Protein AF-A0A1B6FQP0-F1 (afdb_monomer_lite)

Structure (mmCIF, N/CA/C/O backbone):
data_AF-A0A1B6FQP0-F1
#
_entry.id   AF-A0A1B6FQP0-F1
#
loop_
_atom_site.group_PDB
_atom_site.id
_atom_site.type_symbol
_atom_site.label_atom_id
_atom_site.label_alt_id
_atom_site.label_comp_id
_atom_site.label_asym_id
_atom_site.label_entity_id
_atom_site.label_seq_id
_atom_site.pdbx_PDB_ins_code
_atom_site.Cartn_x
_atom_site.Cartn_y
_atom_site.Cartn_z
_atom_site.occupancy
_atom_site.B_iso_or_equiv
_atom_site.auth_seq_id
_atom_site.auth_comp_id
_atom_site.auth_asym_id
_atom_site.auth_atom_id
_atom_site.pdbx_PDB_model_num
ATOM 1 N N . LYS A 1 1 ? -33.599 15.521 0.658 1.00 33.69 1 LYS A N 1
ATOM 2 C CA . LYS A 1 1 ? -34.377 14.281 0.907 1.00 33.69 1 LYS A CA 1
ATOM 3 C C . LYS A 1 1 ? -33.447 13.102 0.671 1.00 33.69 1 LYS A C 1
ATOM 5 O O . LYS A 1 1 ? -33.340 12.616 -0.446 1.00 33.69 1 LYS A O 1
ATOM 10 N N . THR A 1 2 ? -32.663 12.763 1.685 1.00 33.72 2 THR A N 1
ATOM 11 C CA . THR A 1 2 ? -31.582 11.780 1.600 1.00 33.72 2 THR A CA 1
ATOM 12 C C . THR A 1 2 ? -32.200 10.387 1.634 1.00 33.72 2 THR A C 1
ATOM 14 O O . THR A 1 2 ? -32.952 10.075 2.555 1.00 33.72 2 THR A O 1
ATOM 17 N N . LYS A 1 3 ? -31.946 9.582 0.598 1.00 35.72 3 LYS A N 1
ATOM 18 C CA . LYS A 1 3 ? -32.306 8.162 0.562 1.00 35.72 3 LYS A CA 1
ATOM 19 C C . LYS A 1 3 ? -31.469 7.446 1.626 1.00 35.72 3 LYS A C 1
ATOM 21 O O . LYS A 1 3 ? -30.325 7.097 1.368 1.00 35.72 3 LYS A O 1
ATOM 26 N N . LEU A 1 4 ? -32.014 7.301 2.830 1.00 35.59 4 LEU A N 1
ATOM 27 C CA . LEU A 1 4 ? -31.470 6.399 3.840 1.00 35.59 4 LEU A CA 1
ATOM 28 C C . LEU A 1 4 ? -31.767 4.973 3.373 1.00 35.59 4 LEU A C 1
ATOM 30 O O . LEU A 1 4 ? -32.927 4.609 3.175 1.00 35.59 4 LEU A O 1
ATOM 34 N N . PHE A 1 5 ? -30.706 4.210 3.116 1.00 33.25 5 PHE A N 1
ATOM 35 C CA . PHE A 1 5 ? -30.794 2.793 2.792 1.00 33.25 5 PHE A CA 1
ATOM 36 C C . PHE A 1 5 ? -31.509 2.043 3.937 1.00 33.25 5 PHE A C 1
ATOM 38 O O . PHE A 1 5 ? -31.243 2.346 5.105 1.00 33.25 5 PHE A O 1
ATOM 45 N N . PRO A 1 6 ? -32.396 1.072 3.639 1.00 40.84 6 PRO A N 1
ATOM 46 C CA . PRO A 1 6 ? -33.180 0.337 4.644 1.00 40.84 6 PRO A CA 1
ATOM 47 C C . PRO A 1 6 ? -32.339 -0.352 5.731 1.00 40.84 6 PRO A C 1
ATOM 49 O O . PRO A 1 6 ? -32.820 -0.585 6.835 1.00 40.84 6 PRO A O 1
ATOM 52 N N . GLU A 1 7 ? -31.070 -0.636 5.440 1.00 40.16 7 GLU A N 1
ATOM 53 C CA . GLU A 1 7 ? -30.120 -1.300 6.339 1.00 40.16 7 GLU A CA 1
ATOM 54 C C . GLU A 1 7 ? -29.741 -0.444 7.563 1.00 40.16 7 GLU A C 1
ATOM 56 O O . GLU A 1 7 ? -29.401 -0.979 8.619 1.00 40.16 7 GLU A O 1
ATOM 61 N N . HIS A 1 8 ? -29.873 0.886 7.485 1.00 42.44 8 HIS A N 1
ATOM 62 C CA . HIS A 1 8 ? -29.568 1.772 8.613 1.00 42.44 8 HIS A CA 1
ATOM 63 C C . HIS A 1 8 ? -30.589 1.683 9.755 1.00 42.44 8 HIS A C 1
ATOM 65 O O . HIS A 1 8 ? -30.201 1.832 10.910 1.00 42.44 8 HIS A O 1
ATOM 71 N N . LEU A 1 9 ? -31.854 1.361 9.463 1.00 40.31 9 LEU A N 1
ATOM 72 C CA . LEU A 1 9 ? -32.899 1.167 10.480 1.00 40.31 9 LEU A CA 1
ATOM 73 C C . LEU A 1 9 ? -32.664 -0.097 11.329 1.00 40.31 9 LEU A C 1
ATOM 75 O O . LEU A 1 9 ? -32.996 -0.120 12.514 1.00 40.31 9 LEU A O 1
ATOM 79 N N . GLY A 1 10 ? -32.060 -1.138 10.744 1.00 43.19 10 GLY A N 1
ATOM 80 C CA . GLY A 1 10 ? -31.681 -2.358 11.466 1.00 43.19 10 GLY A CA 1
ATOM 81 C C . GLY A 1 10 ? -30.528 -2.124 12.445 1.00 43.19 10 GLY A C 1
ATOM 82 O O . GLY A 1 10 ? -30.579 -2.577 13.585 1.00 43.19 10 GLY A O 1
ATOM 83 N N . ILE A 1 11 ? -29.527 -1.342 12.029 1.00 45.19 11 ILE A N 1
ATOM 84 C CA . ILE A 1 11 ? -28.384 -0.950 12.870 1.00 45.19 11 ILE A CA 1
ATOM 85 C C . ILE A 1 11 ? -28.813 0.056 13.957 1.00 45.19 11 ILE A C 1
ATOM 87 O O . ILE A 1 11 ? -28.293 0.024 15.071 1.00 45.19 11 ILE A O 1
ATOM 91 N N . GLU A 1 12 ? -29.792 0.919 13.665 1.00 44.50 12 GLU A N 1
ATOM 92 C CA . GLU A 1 12 ? -30.351 1.890 14.615 1.00 44.50 12 GLU A CA 1
ATOM 93 C C . GLU A 1 12 ? -31.008 1.255 15.838 1.00 44.50 12 GLU A C 1
ATOM 95 O O . GLU A 1 12 ? -30.810 1.747 16.948 1.00 44.50 12 GLU A O 1
ATOM 100 N N . ASN A 1 13 ? -31.733 0.151 15.651 1.00 46.66 13 ASN A N 1
ATOM 101 C CA . ASN A 1 13 ? -32.364 -0.578 16.751 1.00 46.66 13 ASN A CA 1
ATOM 102 C C . ASN A 1 13 ? -31.391 -1.521 17.482 1.00 46.66 13 ASN A C 1
ATOM 104 O O . ASN A 1 13 ? -31.573 -1.765 18.672 1.00 46.66 13 ASN A O 1
ATOM 108 N N . LEU A 1 14 ? -30.336 -2.003 16.810 1.00 48.25 14 LEU A N 1
ATOM 109 C CA . LEU A 1 14 ? -29.299 -2.859 17.406 1.00 48.25 14 LEU A CA 1
ATOM 110 C C . LEU A 1 14 ? -28.525 -2.130 18.526 1.00 48.25 14 LEU A C 1
ATOM 112 O O . LEU A 1 14 ? -28.216 -2.701 19.565 1.00 48.25 14 LEU A O 1
ATOM 116 N N . LEU A 1 15 ? -28.226 -0.842 18.338 1.00 51.75 15 LEU A N 1
ATOM 117 C CA . LEU A 1 15 ? -27.332 -0.066 19.212 1.00 51.75 15 LEU A CA 1
ATOM 118 C C . LEU A 1 15 ? -27.974 0.434 20.523 1.00 51.75 15 LEU A C 1
ATOM 120 O O . LEU A 1 15 ? -27.296 1.086 21.317 1.00 51.75 15 LEU A O 1
ATOM 124 N N . MET A 1 16 ? -29.256 0.136 20.767 1.00 53.34 16 MET A N 1
ATOM 125 C CA . MET A 1 16 ? -29.890 0.322 22.083 1.00 53.34 16 MET A CA 1
ATOM 126 C C . MET A 1 16 ? -29.737 -0.908 22.988 1.00 53.34 16 MET A C 1
ATOM 128 O O . MET A 1 16 ? -30.101 -0.849 24.165 1.00 53.34 16 MET A O 1
ATOM 132 N N . ASP A 1 17 ? -29.189 -2.003 22.458 1.00 63.91 17 ASP A N 1
ATOM 133 C CA . ASP A 1 17 ? -28.954 -3.214 23.220 1.00 63.91 17 ASP A CA 1
ATOM 134 C C . ASP A 1 17 ? -27.651 -3.094 24.023 1.00 63.91 17 ASP A C 1
ATOM 136 O O . ASP A 1 17 ? -26.558 -2.890 23.476 1.00 63.91 17 ASP A O 1
ATOM 140 N N . LYS A 1 18 ? -27.765 -3.196 25.352 1.00 65.56 18 LYS A N 1
ATOM 141 C CA . LYS A 1 18 ? -26.611 -3.163 26.266 1.00 65.56 18 LYS A CA 1
ATOM 142 C C . LYS A 1 18 ? -25.599 -4.249 25.905 1.00 65.56 18 LYS A C 1
ATOM 144 O O . LYS A 1 18 ? -24.398 -4.040 26.095 1.00 65.56 18 LYS A O 1
ATOM 149 N N . ASP A 1 19 ? -26.082 -5.341 25.326 1.00 74.19 19 ASP A N 1
ATOM 150 C CA . ASP A 1 19 ? -25.287 -6.498 24.953 1.00 74.19 19 ASP A CA 1
ATOM 151 C C . ASP A 1 19 ? -24.257 -6.152 23.870 1.00 74.19 19 ASP A C 1
ATOM 153 O O . ASP A 1 19 ? -23.10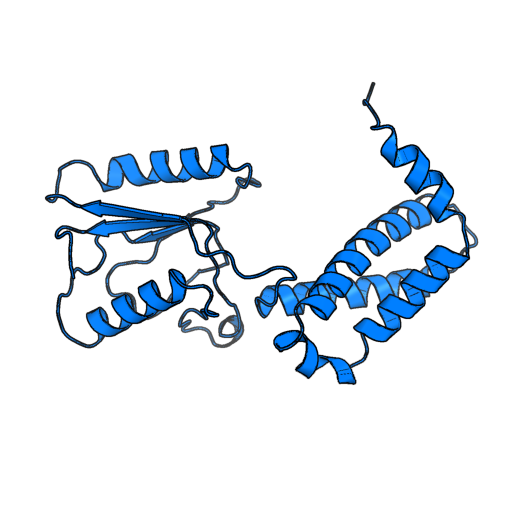8 -6.577 23.956 1.00 74.19 19 ASP A O 1
ATOM 157 N N . ILE A 1 20 ? -24.585 -5.283 22.909 1.00 77.75 20 ILE A N 1
ATOM 158 C CA . ILE A 1 20 ? -23.655 -4.909 21.825 1.00 77.75 20 ILE A CA 1
ATOM 159 C C . ILE A 1 20 ? -22.557 -3.983 22.324 1.00 77.75 20 ILE A C 1
ATOM 161 O O . ILE A 1 20 ? -21.387 -4.162 21.986 1.00 77.75 20 ILE A O 1
ATOM 165 N N . CYS A 1 21 ? -22.916 -3.007 23.159 1.00 78.50 21 CYS A N 1
ATOM 166 C CA . CYS A 1 21 ? -21.933 -2.131 23.787 1.00 78.50 21 CYS A CA 1
ATOM 167 C C . CYS A 1 21 ? -20.961 -2.935 24.663 1.00 78.50 21 CYS A C 1
ATOM 169 O O . CYS A 1 21 ? -19.758 -2.668 24.657 1.00 78.50 21 CYS A O 1
ATOM 171 N N . GLN A 1 22 ? -21.473 -3.930 25.392 1.00 83.12 22 GLN A N 1
ATOM 172 C CA . GLN A 1 22 ? -20.664 -4.820 26.215 1.00 83.12 22 GLN A C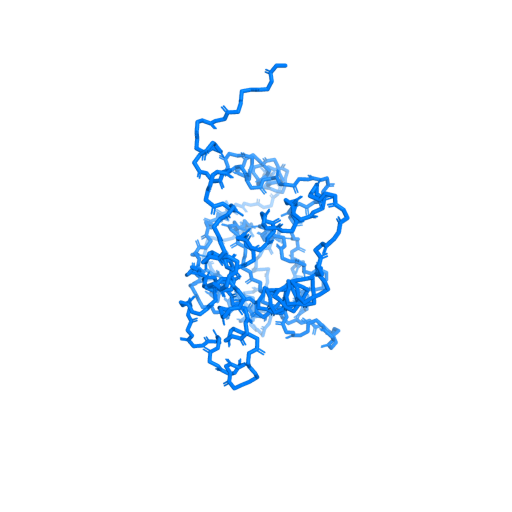A 1
ATOM 173 C C . GLN A 1 22 ? -19.755 -5.721 25.367 1.00 83.12 22 GLN A C 1
ATOM 175 O O . GLN A 1 22 ? -18.561 -5.798 25.655 1.00 83.12 22 GLN A O 1
ATOM 180 N N . LEU A 1 23 ? -20.286 -6.359 24.320 1.00 87.25 23 LEU A N 1
ATOM 181 C CA . LEU A 1 23 ? -19.516 -7.207 23.405 1.00 87.25 23 LEU A CA 1
ATOM 182 C C . LEU A 1 23 ? -18.400 -6.420 22.718 1.00 87.25 23 LEU A C 1
ATOM 184 O O . LEU A 1 23 ? -17.255 -6.864 22.694 1.00 87.25 23 LEU A O 1
ATOM 188 N N . TRP A 1 24 ? -18.705 -5.217 22.228 1.00 90.50 24 TRP A N 1
ATOM 189 C CA . TRP A 1 24 ? -17.698 -4.341 21.636 1.00 90.50 24 TRP A CA 1
ATOM 190 C C . TRP A 1 24 ? -16.607 -3.965 22.643 1.00 90.50 24 TRP A C 1
ATOM 192 O O . TRP A 1 24 ? -15.427 -3.974 22.305 1.00 90.50 24 TRP A O 1
ATOM 202 N N . LEU A 1 25 ? -16.973 -3.666 23.893 1.00 88.62 25 LEU A N 1
ATOM 203 C CA . LEU A 1 25 ? -15.998 -3.308 24.921 1.00 88.62 25 LEU A CA 1
ATOM 204 C C . LEU A 1 25 ? -15.082 -4.488 25.281 1.00 88.62 25 LEU A C 1
ATOM 206 O O . LEU A 1 25 ? -13.881 -4.292 25.458 1.00 88.62 25 LEU A O 1
ATOM 210 N N . GLN A 1 26 ? -15.633 -5.701 25.373 1.00 90.88 26 GLN A N 1
ATOM 211 C CA . GLN A 1 26 ? -14.866 -6.930 25.599 1.00 90.88 26 GLN A CA 1
ATOM 212 C C . GLN A 1 26 ? -13.896 -7.199 24.446 1.00 90.88 26 GLN A C 1
ATOM 214 O O . GLN A 1 26 ? -12.719 -7.467 24.684 1.00 90.88 26 GLN A O 1
ATOM 219 N N . GLU A 1 27 ? -14.369 -7.054 23.210 1.00 93.19 27 GLU A N 1
ATOM 220 C CA . GLU A 1 27 ? -13.553 -7.199 22.007 1.00 93.19 27 GLU A CA 1
ATOM 221 C C . GLU A 1 27 ? -12.430 -6.154 21.962 1.00 93.19 27 GLU A C 1
ATOM 223 O O . GLU A 1 27 ? -11.269 -6.495 21.744 1.00 93.19 27 GLU A O 1
ATOM 228 N N . ALA A 1 28 ? -12.739 -4.888 22.255 1.00 92.94 28 ALA A N 1
ATOM 229 C CA . ALA A 1 28 ? -11.751 -3.816 22.273 1.00 92.94 28 ALA A CA 1
ATOM 230 C C . ALA A 1 28 ? -10.685 -4.024 23.361 1.00 92.94 28 ALA A C 1
ATOM 232 O O . ALA A 1 28 ? -9.518 -3.700 23.147 1.00 92.94 28 ALA A O 1
ATOM 233 N N . LEU A 1 29 ? -11.070 -4.567 24.522 1.00 91.75 29 LEU A N 1
ATOM 234 C CA . LEU A 1 29 ? -10.139 -4.922 25.596 1.00 91.75 29 LEU A CA 1
ATOM 235 C C . LEU A 1 29 ? -9.221 -6.073 25.191 1.00 91.75 29 LEU A C 1
ATOM 237 O O . LEU A 1 29 ? -8.019 -5.974 25.410 1.00 91.75 29 LEU A O 1
ATOM 241 N N . TYR A 1 30 ? -9.779 -7.121 24.584 1.00 93.88 30 TYR A N 1
ATOM 242 C CA . TYR A 1 30 ? -9.013 -8.261 24.091 1.00 93.88 30 TYR A CA 1
ATOM 243 C C . TYR A 1 30 ? -8.002 -7.836 23.023 1.00 93.88 30 TYR A C 1
ATOM 245 O O . TYR A 1 30 ? -6.822 -8.142 23.139 1.00 93.88 30 TYR A O 1
ATOM 253 N N . LEU A 1 31 ? -8.441 -7.081 22.012 1.00 92.19 31 LEU A N 1
ATOM 254 C CA . LEU A 1 31 ? -7.581 -6.660 20.904 1.00 92.19 31 LEU A CA 1
ATOM 255 C C . LEU A 1 31 ? -6.488 -5.671 21.332 1.00 92.19 31 LEU A C 1
ATOM 257 O O . LEU A 1 31 ? -5.423 -5.653 20.726 1.00 92.19 31 LEU A O 1
ATOM 261 N N . CYS A 1 32 ? -6.727 -4.859 22.366 1.00 90.81 32 CYS A N 1
ATOM 262 C CA . CYS A 1 32 ? -5.722 -3.940 22.912 1.00 90.81 32 CYS A CA 1
ATOM 263 C C . CYS A 1 32 ? -4.778 -4.592 23.943 1.00 90.81 32 CYS A C 1
ATOM 265 O O . CYS A 1 32 ? -3.996 -3.874 24.570 1.00 90.81 32 CYS A O 1
ATOM 267 N N . ASP A 1 33 ? -4.860 -5.905 24.171 1.00 91.06 33 ASP A N 1
ATOM 268 C CA . ASP A 1 33 ? -3.955 -6.610 25.079 1.00 91.06 33 ASP A CA 1
ATOM 269 C C . ASP A 1 33 ? -2.541 -6.690 24.473 1.00 91.06 33 ASP A C 1
ATOM 271 O O . ASP A 1 33 ? -2.352 -7.141 23.340 1.00 91.06 33 ASP A O 1
ATOM 275 N N . SER A 1 34 ? -1.527 -6.264 25.232 1.00 86.00 34 SER A N 1
ATOM 276 C CA . SER A 1 34 ? -0.135 -6.236 24.766 1.00 86.00 34 SER A CA 1
ATOM 277 C C . SER A 1 34 ? 0.432 -7.626 24.466 1.00 86.00 34 SER A C 1
ATOM 279 O O . SER A 1 34 ? 1.376 -7.746 23.687 1.00 86.00 34 SER A O 1
ATOM 281 N N . SER A 1 35 ? -0.150 -8.692 25.023 1.00 88.19 35 SER A N 1
ATOM 282 C CA . SER A 1 35 ? 0.237 -10.071 24.707 1.00 88.19 35 SER A CA 1
ATOM 283 C C . SER A 1 35 ? -0.025 -10.457 23.247 1.00 88.19 35 SER A C 1
ATOM 285 O O . SER A 1 35 ? 0.638 -11.358 22.729 1.00 88.19 35 SER A O 1
ATOM 287 N N . LEU A 1 36 ? -0.940 -9.765 22.557 1.00 86.44 36 LEU A N 1
ATOM 288 C CA . LEU A 1 36 ? -1.259 -10.017 21.151 1.00 86.44 36 LEU A CA 1
ATOM 289 C C . LEU A 1 36 ? -0.334 -9.287 20.171 1.00 86.44 36 LEU A C 1
ATOM 291 O O . LEU A 1 36 ? -0.399 -9.565 18.974 1.00 86.44 36 LEU A O 1
ATOM 295 N N . GLU A 1 37 ? 0.544 -8.392 20.637 1.00 82.00 37 GLU A N 1
ATOM 296 C CA . GLU A 1 37 ? 1.306 -7.496 19.757 1.00 82.00 37 GLU A CA 1
ATOM 297 C C . GLU A 1 37 ? 2.148 -8.250 18.711 1.00 82.00 37 GLU A C 1
ATOM 299 O O . GLU A 1 37 ? 2.158 -7.874 17.539 1.00 82.00 37 GLU A O 1
ATOM 304 N N . GLY A 1 38 ? 2.793 -9.352 19.106 1.00 78.25 38 GLY A N 1
ATOM 305 C CA . GLY A 1 38 ? 3.564 -10.209 18.195 1.00 78.25 38 GLY A CA 1
ATOM 306 C C . GLY A 1 38 ? 2.721 -11.188 17.367 1.00 78.25 38 GLY A C 1
ATOM 307 O O . GLY A 1 38 ? 3.237 -11.822 16.451 1.00 78.25 38 GLY A O 1
ATOM 308 N N . VAL A 1 39 ? 1.432 -11.335 17.682 1.00 84.44 39 VAL A N 1
ATOM 309 C CA . VAL A 1 39 ? 0.518 -12.273 17.010 1.00 84.44 39 VAL A CA 1
ATOM 310 C C . VAL A 1 39 ? -0.150 -11.622 15.799 1.00 84.44 39 VAL A C 1
ATOM 312 O O . VAL A 1 39 ? -0.480 -12.318 14.838 1.00 84.44 39 VAL A O 1
ATOM 315 N N . PHE A 1 40 ? -0.315 -10.295 15.803 1.00 82.06 40 PHE A N 1
ATOM 316 C CA . PHE A 1 40 ? -0.939 -9.567 14.694 1.00 82.06 40 PHE A CA 1
ATOM 317 C C . PHE A 1 40 ? -0.225 -9.780 13.356 1.00 82.06 40 PHE A C 1
ATOM 319 O O . PHE A 1 40 ? -0.896 -9.944 12.342 1.00 82.06 40 PHE A O 1
ATOM 326 N N . ASP A 1 41 ? 1.109 -9.865 13.349 1.00 74.50 41 ASP A N 1
ATOM 327 C CA . ASP A 1 41 ? 1.879 -10.132 12.126 1.00 74.50 41 ASP A CA 1
ATOM 328 C C . ASP A 1 41 ? 1.590 -11.520 11.525 1.00 74.50 41 ASP A C 1
ATOM 330 O O . ASP A 1 41 ? 1.703 -11.708 10.315 1.00 74.50 41 ASP A O 1
ATOM 334 N N . ALA A 1 42 ? 1.203 -12.491 12.358 1.00 74.62 42 ALA A N 1
ATOM 335 C CA . ALA A 1 42 ? 0.960 -13.874 11.952 1.00 74.62 42 ALA A CA 1
ATOM 336 C C . ALA A 1 42 ? -0.527 -14.200 11.721 1.00 74.62 42 ALA A C 1
ATOM 338 O O . ALA A 1 42 ? -0.839 -15.249 11.156 1.00 74.62 42 ALA A O 1
ATOM 339 N N . SER A 1 43 ? -1.450 -13.337 12.160 1.00 78.81 43 SER A N 1
ATOM 340 C CA . SER A 1 43 ? -2.889 -13.619 12.160 1.00 78.81 43 SER A CA 1
ATOM 341 C C . SER A 1 43 ? -3.696 -12.520 11.461 1.00 78.81 43 SER A C 1
ATOM 343 O O . SER A 1 43 ? -4.150 -11.570 12.107 1.00 78.81 43 SER A O 1
ATOM 345 N N . PRO A 1 44 ? -3.970 -12.676 10.150 1.00 75.75 44 PRO A N 1
ATOM 346 C CA . PRO A 1 44 ? -4.847 -11.770 9.402 1.00 75.75 44 PRO A CA 1
ATOM 347 C C . PRO A 1 44 ? -6.248 -11.646 10.017 1.00 75.75 44 PRO A C 1
ATOM 349 O O . PRO A 1 44 ? -6.859 -10.583 9.966 1.00 75.75 44 PRO A O 1
ATOM 352 N N . VAL A 1 45 ? -6.728 -12.712 10.664 1.00 81.69 45 VAL A N 1
ATOM 353 C CA . VAL A 1 45 ? -8.034 -12.745 11.340 1.00 81.69 45 VAL A CA 1
ATOM 354 C C . VAL A 1 45 ? -8.085 -11.752 12.503 1.00 81.69 45 VAL A C 1
ATOM 356 O O . VAL A 1 45 ? -9.087 -11.066 12.685 1.00 81.69 45 VAL A O 1
ATOM 359 N N . LEU A 1 46 ? -7.015 -11.635 13.297 1.00 85.94 46 LEU A N 1
ATOM 360 C CA . LEU A 1 46 ? -6.978 -10.653 14.389 1.00 85.94 46 LEU A CA 1
ATOM 361 C C . LEU A 1 46 ? -6.988 -9.220 13.854 1.00 85.94 46 LEU A C 1
ATOM 363 O O . LEU A 1 46 ? -7.631 -8.347 14.429 1.00 85.94 46 LEU A O 1
ATOM 367 N N . VAL A 1 47 ? -6.328 -8.992 12.725 1.00 84.19 47 VAL A N 1
ATOM 368 C CA . VAL A 1 47 ? -6.286 -7.688 12.057 1.00 84.19 47 VAL A CA 1
ATOM 369 C C . VAL A 1 47 ? -7.678 -7.324 11.532 1.00 84.19 47 VAL A C 1
ATOM 371 O O . VAL A 1 47 ? -8.152 -6.213 11.755 1.00 84.19 47 VAL A O 1
ATOM 374 N N . GLU A 1 48 ? -8.393 -8.272 10.921 1.00 82.00 48 GLU A N 1
ATOM 375 C CA . GLU A 1 48 ? -9.796 -8.104 10.503 1.00 82.00 48 GLU A CA 1
ATOM 376 C C . GLU A 1 48 ? -10.721 -7.754 11.660 1.00 82.00 48 GLU A C 1
ATOM 378 O O . GLU A 1 48 ? -11.565 -6.859 11.546 1.00 82.00 48 GLU A O 1
ATOM 383 N N . ARG A 1 49 ? -10.516 -8.398 12.809 1.00 89.38 49 ARG A N 1
ATOM 384 C CA . ARG A 1 49 ? -11.250 -8.080 14.033 1.00 89.38 49 ARG A CA 1
ATOM 385 C C . ARG A 1 49 ? -10.964 -6.659 14.513 1.00 89.38 49 ARG A C 1
ATOM 387 O O . ARG A 1 49 ? -11.911 -5.972 14.883 1.00 89.38 49 ARG A O 1
ATOM 394 N N . VAL A 1 50 ? -9.725 -6.162 14.417 1.00 90.81 50 VAL A N 1
ATOM 395 C CA . VAL A 1 50 ? -9.402 -4.748 14.708 1.00 90.81 50 VAL A CA 1
ATOM 396 C C . VAL A 1 50 ? -10.142 -3.798 13.767 1.00 90.81 50 VAL A C 1
ATOM 398 O O . VAL A 1 50 ? -10.768 -2.847 14.238 1.00 90.81 50 VAL A O 1
ATOM 401 N N . HIS A 1 51 ? -10.147 -4.064 12.457 1.00 85.50 51 HIS A N 1
ATOM 402 C CA . HIS A 1 51 ? -10.886 -3.240 11.491 1.00 85.50 51 HIS A CA 1
ATOM 403 C C . HIS A 1 51 ? -12.399 -3.253 11.754 1.00 85.50 51 HIS A C 1
ATOM 405 O O . HIS A 1 51 ? -13.036 -2.198 11.773 1.00 85.50 51 HIS A O 1
ATOM 411 N N . SER A 1 52 ? -12.970 -4.425 12.023 1.00 84.38 52 SER A N 1
ATOM 412 C CA . SER A 1 52 ? -14.390 -4.581 12.352 1.00 84.38 52 SER A CA 1
ATOM 413 C C . SER A 1 52 ? -14.743 -3.860 13.656 1.00 84.38 52 SER A C 1
ATOM 415 O O . SER A 1 52 ? -15.715 -3.105 13.712 1.00 84.38 52 SER A O 1
ATOM 417 N N . CYS A 1 53 ? -13.909 -4.013 14.688 1.00 90.25 53 CYS A N 1
ATOM 418 C CA . CYS A 1 53 ? -14.055 -3.338 15.975 1.00 90.25 53 CYS A CA 1
ATOM 419 C C . CYS A 1 53 ? -13.965 -1.811 15.826 1.00 90.25 53 CYS A C 1
ATOM 421 O O . CYS A 1 53 ? -14.729 -1.086 16.466 1.00 90.25 53 CYS A O 1
ATOM 423 N N . TYR A 1 54 ? -13.095 -1.302 14.948 1.00 92.19 54 TYR A N 1
ATOM 424 C CA . TYR A 1 54 ? -13.035 0.120 14.604 1.00 92.19 54 TYR A CA 1
ATOM 425 C C . TYR A 1 54 ? -14.338 0.610 13.953 1.00 92.19 54 TYR A C 1
ATOM 427 O O . TYR A 1 54 ? -14.894 1.618 14.393 1.00 92.19 54 TYR A O 1
ATOM 435 N N . ILE A 1 55 ? -14.862 -0.110 12.952 1.00 85.56 55 ILE A N 1
ATOM 436 C CA . ILE A 1 55 ? -16.104 0.266 12.253 1.00 85.56 55 ILE A CA 1
ATOM 437 C C . ILE A 1 55 ? -17.272 0.311 13.240 1.00 85.56 55 ILE A C 1
ATOM 439 O O . ILE A 1 55 ? -17.931 1.345 13.365 1.00 85.56 55 ILE A O 1
ATOM 443 N N . VAL A 1 56 ? -17.492 -0.765 13.999 1.00 87.69 56 VAL A N 1
ATOM 444 C CA . VAL A 1 56 ? -18.573 -0.837 14.995 1.00 87.69 56 VAL A CA 1
ATOM 445 C C . VAL A 1 56 ? -18.404 0.240 16.073 1.00 87.69 56 VAL A C 1
ATOM 447 O O . VAL A 1 56 ? -19.364 0.931 16.413 1.00 87.69 56 VAL A O 1
ATOM 450 N N . GLY A 1 57 ? -17.177 0.455 16.556 1.00 89.12 57 GLY A N 1
ATOM 451 C CA . GLY A 1 57 ? -16.868 1.485 17.547 1.00 89.12 57 GLY A CA 1
ATOM 452 C C . GLY A 1 57 ? -17.174 2.896 17.051 1.00 89.12 57 GLY A C 1
ATOM 453 O O . GLY A 1 57 ? -17.726 3.703 17.794 1.00 89.12 57 GLY A O 1
ATOM 454 N N . SER A 1 58 ? -16.896 3.185 15.777 1.00 88.00 58 SER A N 1
ATOM 455 C CA . SER A 1 58 ? -17.203 4.486 15.175 1.00 88.00 58 SER A CA 1
ATOM 456 C C . SER A 1 58 ? -18.712 4.762 15.160 1.00 88.00 58 SER A C 1
ATOM 458 O O . SER A 1 58 ? -19.143 5.863 15.508 1.00 88.00 58 SER A O 1
ATOM 460 N N . LEU A 1 59 ? -19.525 3.739 14.868 1.00 86.00 59 LEU A N 1
ATOM 461 C CA . LEU A 1 59 ? -20.987 3.826 14.895 1.00 86.00 59 LEU A CA 1
ATOM 462 C C . LEU A 1 59 ? -21.506 4.072 16.317 1.00 86.00 59 LEU A C 1
ATOM 464 O O . LEU A 1 59 ? -22.360 4.940 16.517 1.00 86.00 59 LEU A O 1
ATOM 468 N N . ILE A 1 60 ? -20.953 3.364 17.310 1.00 83.69 60 ILE A N 1
ATOM 469 C CA . ILE A 1 60 ? -21.268 3.573 18.731 1.00 83.69 60 ILE A CA 1
ATOM 470 C C . ILE A 1 60 ? -20.922 5.011 19.147 1.00 83.69 60 ILE A C 1
ATOM 472 O O . ILE A 1 60 ? -21.756 5.698 19.736 1.00 83.69 60 ILE A O 1
ATOM 476 N N . MET A 1 61 ? -19.729 5.505 18.804 1.00 84.38 61 MET A N 1
ATOM 477 C CA . MET A 1 61 ? -19.273 6.849 19.179 1.00 84.38 61 MET A CA 1
ATOM 478 C C . MET A 1 61 ? -20.137 7.963 18.578 1.00 84.38 61 MET A C 1
ATOM 480 O O . MET A 1 61 ? -20.454 8.928 19.278 1.00 84.38 61 MET A O 1
ATOM 484 N N . VAL A 1 62 ? -20.570 7.824 17.319 1.00 83.44 62 VAL A N 1
ATOM 485 C CA . VAL A 1 62 ? -21.509 8.764 16.682 1.00 83.44 62 VAL A CA 1
ATOM 486 C C . VAL A 1 62 ? -22.832 8.813 17.447 1.00 83.44 62 VAL A C 1
ATOM 488 O O . VAL A 1 62 ? -23.358 9.894 17.703 1.00 83.44 62 VAL A O 1
ATOM 491 N N . ARG A 1 63 ? -23.363 7.659 17.865 1.00 76.44 63 ARG A N 1
ATOM 492 C CA . ARG A 1 63 ? -24.620 7.597 18.627 1.00 76.44 63 ARG A CA 1
ATOM 493 C C . ARG A 1 63 ? -24.473 8.177 20.027 1.00 76.44 63 ARG A C 1
ATOM 495 O O . ARG A 1 63 ? -25.305 8.986 20.432 1.00 76.44 63 ARG A O 1
ATOM 502 N N . LEU A 1 64 ? -23.401 7.836 20.741 1.00 76.56 64 LEU A N 1
ATOM 503 C CA . LEU A 1 64 ? -23.117 8.378 22.072 1.00 76.56 64 LEU A CA 1
ATOM 504 C C . LEU A 1 64 ? -22.944 9.904 22.062 1.00 76.56 64 LEU A C 1
ATOM 506 O O . LEU A 1 64 ? -23.265 10.551 23.053 1.00 76.56 64 LEU A O 1
ATOM 510 N N . ALA A 1 65 ? -22.487 10.496 20.954 1.00 75.69 65 ALA A N 1
ATOM 511 C CA . ALA A 1 65 ? -22.414 11.951 20.806 1.00 75.69 65 ALA A CA 1
ATOM 512 C C . ALA A 1 65 ? -23.796 12.629 20.702 1.00 75.69 65 ALA A C 1
ATOM 514 O O . ALA A 1 65 ? -23.926 13.805 21.040 1.00 75.69 65 ALA A O 1
ATOM 515 N N . ILE A 1 66 ? -24.820 11.898 20.246 1.00 74.06 66 ILE A N 1
ATOM 516 C CA . ILE A 1 66 ? -26.195 12.392 20.063 1.00 74.06 66 ILE A CA 1
ATOM 517 C C . ILE A 1 66 ? -27.046 12.140 21.321 1.00 74.06 66 ILE A C 1
ATOM 519 O O . ILE A 1 66 ? -27.946 12.924 21.628 1.00 74.06 66 ILE A O 1
ATOM 523 N N . ILE A 1 67 ? -26.761 11.072 22.075 1.00 66.75 67 ILE A N 1
ATOM 524 C CA . ILE A 1 67 ? -27.468 10.723 23.316 1.00 66.75 67 ILE A CA 1
ATOM 525 C C . ILE A 1 67 ? -27.053 11.708 24.425 1.00 66.75 67 ILE A C 1
ATOM 527 O O . ILE A 1 67 ? -25.989 11.604 25.032 1.00 66.75 67 ILE A O 1
ATOM 531 N N . GLY A 1 68 ? -27.892 12.719 24.658 1.00 49.09 68 GLY A N 1
ATOM 532 C CA . GLY A 1 68 ? -27.650 13.787 25.629 1.00 49.09 68 GLY A CA 1
ATOM 533 C C . GLY A 1 68 ? -27.458 13.306 27.078 1.00 49.09 68 GLY A C 1
ATOM 534 O O . GLY A 1 68 ? -28.066 12.334 27.508 1.00 49.09 68 GLY A O 1
ATOM 535 N N . ARG A 1 69 ? -26.591 14.042 27.796 1.00 55.81 69 ARG A N 1
ATOM 536 C CA . ARG A 1 69 ? -26.230 14.040 29.238 1.00 55.81 69 ARG A CA 1
ATOM 537 C C . ARG A 1 69 ? -26.694 12.849 30.102 1.00 55.81 69 ARG A C 1
ATOM 539 O O . ARG A 1 69 ? -27.874 12.691 30.381 1.00 55.81 69 ARG A O 1
ATOM 546 N N 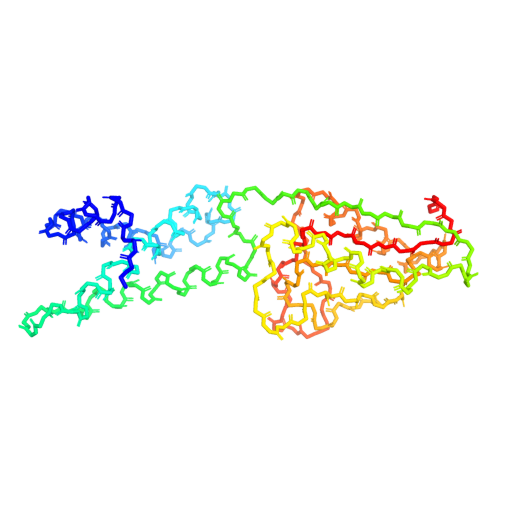. GLY A 1 70 ? -25.716 12.151 30.692 1.00 55.66 70 GLY A N 1
ATOM 547 C CA . GLY A 1 70 ? -25.918 11.184 31.785 1.00 55.66 70 GLY A CA 1
ATOM 548 C C . GLY A 1 70 ? -25.146 9.872 31.619 1.00 55.66 70 GLY A C 1
ATOM 549 O O . GLY A 1 70 ? -24.954 9.147 32.589 1.00 55.66 70 GLY A O 1
ATOM 550 N N . VAL A 1 71 ? -24.656 9.583 30.411 1.00 60.44 71 VAL A N 1
ATOM 551 C CA . VAL A 1 71 ? -23.858 8.386 30.117 1.00 60.44 71 VAL A CA 1
ATOM 552 C C . VAL A 1 71 ? -22.373 8.702 30.294 1.00 60.44 71 VAL A C 1
ATOM 554 O O . VAL A 1 71 ? -21.861 9.660 29.712 1.00 60.44 71 VAL A O 1
ATOM 557 N N . ASN A 1 72 ? -21.664 7.897 31.090 1.00 65.75 72 ASN A N 1
ATOM 558 C CA . ASN A 1 72 ? -20.211 7.985 31.176 1.00 65.75 72 ASN A CA 1
ATOM 559 C C . ASN A 1 72 ? -19.580 7.387 29.904 1.00 65.75 72 ASN A C 1
ATOM 561 O O . ASN A 1 72 ? -19.369 6.182 29.799 1.00 65.75 72 ASN A O 1
ATOM 565 N N . ILE A 1 73 ? -19.300 8.252 28.928 1.00 76.06 73 ILE A N 1
ATOM 566 C CA . ILE A 1 73 ? -18.722 7.884 27.626 1.00 76.06 73 ILE A CA 1
ATOM 567 C C . ILE A 1 73 ? -17.188 7.753 27.708 1.00 76.06 73 ILE A C 1
ATOM 569 O O . ILE A 1 73 ? -16.566 7.329 26.737 1.00 76.06 73 ILE A O 1
ATOM 573 N N . SER A 1 74 ? -16.548 8.102 28.836 1.00 80.38 74 SER A N 1
ATOM 574 C CA . SER A 1 74 ? -15.079 8.154 28.916 1.00 80.38 74 SER A CA 1
ATOM 575 C C . SER A 1 74 ? -14.451 6.801 28.599 1.00 80.38 74 SER A C 1
ATOM 577 O O . SER A 1 74 ? -13.575 6.724 27.750 1.00 80.38 74 SER A O 1
ATOM 579 N N . VAL A 1 75 ? -14.991 5.724 29.175 1.00 82.00 75 VAL A N 1
ATOM 580 C CA . VAL A 1 75 ? -14.491 4.358 28.971 1.00 82.00 75 VAL A CA 1
ATOM 581 C C . VAL A 1 75 ? -14.580 3.943 27.500 1.00 82.00 75 VAL A C 1
ATOM 583 O O . VAL A 1 75 ? -13.620 3.405 26.952 1.00 82.00 75 VAL A O 1
ATOM 586 N N . PHE A 1 76 ? -15.703 4.238 26.836 1.00 83.44 76 PHE A N 1
ATOM 587 C CA . PHE A 1 76 ? -15.880 3.945 25.410 1.00 83.44 76 PHE A CA 1
ATOM 588 C C . PHE A 1 76 ? -14.923 4.756 24.547 1.00 83.44 76 PHE A C 1
ATOM 590 O O . PHE A 1 76 ? -14.279 4.204 23.660 1.00 83.44 76 PHE A O 1
ATOM 597 N N . ARG A 1 77 ? -14.785 6.052 24.836 1.00 86.25 77 ARG A N 1
ATOM 598 C CA . ARG A 1 77 ? -13.878 6.942 24.110 1.00 86.25 77 ARG A CA 1
ATOM 599 C C . ARG A 1 77 ? -12.425 6.500 24.256 1.00 86.25 77 ARG A C 1
ATOM 601 O O . ARG A 1 77 ? -11.715 6.447 23.258 1.00 86.25 77 ARG A O 1
ATOM 608 N N . ASP A 1 78 ? -11.996 6.163 25.467 1.00 89.88 78 ASP A N 1
ATOM 609 C CA . ASP A 1 78 ? -10.626 5.736 25.749 1.00 89.88 78 ASP A CA 1
ATOM 610 C C . ASP A 1 78 ? -10.294 4.440 25.005 1.00 89.88 78 ASP A C 1
ATOM 612 O O . ASP A 1 78 ? -9.244 4.336 24.368 1.00 89.88 78 ASP A O 1
ATOM 616 N N . ARG A 1 79 ? -11.218 3.471 25.010 1.00 90.88 79 ARG A N 1
ATOM 617 C CA . ARG A 1 79 ? -11.043 2.210 24.275 1.00 90.88 79 ARG A CA 1
ATOM 618 C C . ARG A 1 79 ? -11.117 2.395 22.769 1.00 90.88 79 ARG A C 1
ATOM 620 O O . ARG A 1 79 ? -10.295 1.825 22.061 1.00 90.88 79 ARG A O 1
ATOM 627 N N . TYR A 1 80 ? -12.015 3.245 22.281 1.00 92.06 80 TYR A N 1
ATOM 628 C CA . TYR A 1 80 ? -12.091 3.578 20.862 1.00 92.06 80 TYR A CA 1
ATOM 629 C C . TYR A 1 80 ? -10.794 4.231 20.380 1.00 92.06 80 TYR A C 1
ATOM 631 O O . TYR A 1 80 ? -10.253 3.837 19.354 1.00 92.06 80 TYR A O 1
ATOM 639 N N . ASN A 1 81 ? -10.233 5.158 21.158 1.00 92.88 81 ASN A N 1
ATOM 640 C CA . ASN A 1 81 ? -8.938 5.764 20.858 1.00 92.88 81 ASN A CA 1
ATOM 641 C C . ASN A 1 81 ? -7.801 4.730 20.852 1.00 92.88 81 ASN A C 1
ATOM 643 O O . ASN A 1 81 ? -6.908 4.827 20.014 1.00 92.88 81 ASN A O 1
ATOM 647 N N . GLY A 1 82 ? -7.834 3.744 21.755 1.00 93.44 82 GLY A N 1
ATOM 648 C CA . GLY A 1 82 ? -6.906 2.608 21.742 1.00 93.44 82 GLY A CA 1
ATOM 649 C C . GLY A 1 82 ? -6.993 1.807 20.442 1.00 93.44 82 GLY A C 1
ATOM 650 O O . GLY A 1 82 ? -5.974 1.576 19.799 1.00 93.44 82 GLY A O 1
ATOM 651 N N . ILE A 1 83 ? -8.210 1.488 19.997 1.00 94.75 83 ILE A N 1
ATOM 652 C CA . ILE A 1 83 ? -8.447 0.795 18.724 1.00 94.75 83 ILE A CA 1
ATOM 653 C C . ILE A 1 83 ? -8.022 1.642 17.520 1.00 94.75 83 ILE A C 1
ATOM 655 O O . ILE A 1 83 ? -7.418 1.105 16.598 1.00 94.75 83 ILE A O 1
ATOM 659 N N . CYS A 1 84 ? -8.269 2.955 17.520 1.00 92.31 84 CYS A N 1
ATOM 660 C CA . CYS A 1 84 ? -7.788 3.855 16.466 1.00 92.31 84 CYS A CA 1
ATOM 661 C C . CYS A 1 84 ? -6.261 3.825 16.348 1.00 92.31 84 CYS A C 1
ATOM 663 O O . CYS A 1 84 ? -5.743 3.732 15.238 1.00 92.31 84 CYS A O 1
ATOM 665 N N . LYS A 1 85 ? -5.551 3.872 17.483 1.00 92.50 85 LYS A N 1
ATOM 666 C CA . LYS A 1 85 ? -4.086 3.779 17.514 1.00 92.50 85 LYS A CA 1
ATOM 667 C C . LYS A 1 85 ? -3.604 2.422 17.021 1.00 92.50 85 LYS A C 1
ATOM 669 O O . LYS A 1 85 ? -2.772 2.384 16.129 1.00 92.50 85 LYS A O 1
ATOM 674 N N . LEU A 1 86 ? -4.171 1.330 17.535 1.00 90.94 86 LEU A N 1
ATOM 675 C CA . LEU A 1 86 ? -3.801 -0.021 17.119 1.00 90.94 86 LEU A CA 1
ATOM 676 C C . LEU A 1 86 ? -4.036 -0.227 15.620 1.00 90.94 86 LEU A C 1
ATOM 678 O O . LEU A 1 86 ? -3.159 -0.723 14.926 1.00 90.94 86 LEU A O 1
ATOM 682 N N . LYS A 1 87 ? -5.189 0.201 15.097 1.00 88.56 87 LYS A N 1
ATOM 683 C CA . LYS A 1 87 ? -5.480 0.159 13.662 1.00 88.56 87 LYS A CA 1
ATOM 684 C C . LYS A 1 87 ? -4.420 0.926 12.868 1.00 88.56 87 LYS A C 1
ATOM 686 O O . LYS A 1 87 ? -3.882 0.379 11.914 1.00 88.56 87 LYS A O 1
ATOM 691 N N . GLN A 1 88 ? -4.113 2.158 13.269 1.00 84.38 88 GLN A N 1
ATOM 692 C CA . GLN A 1 88 ? -3.110 2.977 12.592 1.00 84.38 88 GLN A CA 1
ATOM 693 C C . GLN A 1 88 ? -1.720 2.327 12.641 1.00 84.38 88 GLN A C 1
ATOM 695 O O . GLN A 1 88 ? -1.025 2.297 11.634 1.00 84.38 88 GLN A O 1
ATOM 700 N N . GLU A 1 89 ? -1.335 1.744 13.777 1.00 85.62 89 GLU A N 1
ATOM 701 C CA . GLU A 1 89 ? -0.086 0.995 13.907 1.00 85.62 89 GLU A CA 1
ATOM 702 C C . GLU A 1 89 ? -0.053 -0.239 13.002 1.00 85.62 89 GLU A C 1
ATOM 704 O O . GLU A 1 89 ? 0.978 -0.511 12.394 1.00 85.62 89 GLU A O 1
ATOM 709 N N . LEU A 1 90 ? -1.153 -0.988 12.892 1.00 80.94 90 LEU A N 1
ATOM 710 C CA . LEU A 1 90 ? -1.250 -2.140 11.993 1.00 80.94 90 LEU A CA 1
ATOM 711 C C . LEU A 1 90 ? -1.191 -1.711 10.521 1.00 80.94 90 LEU A C 1
ATOM 713 O O . LEU A 1 90 ? -0.497 -2.353 9.735 1.00 80.94 90 LEU A O 1
ATOM 717 N N . GLU A 1 91 ? -1.839 -0.602 10.160 1.00 76.88 91 GLU A N 1
ATOM 718 C CA . GLU A 1 91 ? -1.766 0.001 8.823 1.00 76.88 91 GLU A CA 1
ATOM 719 C C . GLU A 1 91 ? -0.347 0.485 8.496 1.00 76.88 91 GLU A C 1
ATOM 721 O O . GLU A 1 91 ? 0.169 0.177 7.423 1.00 76.88 91 GLU A O 1
ATOM 726 N N . ASP A 1 92 ? 0.331 1.156 9.431 1.00 73.31 92 ASP A N 1
ATOM 727 C CA . ASP A 1 92 ? 1.729 1.581 9.282 1.00 73.31 92 ASP A CA 1
ATOM 728 C C . ASP A 1 92 ? 2.674 0.375 9.175 1.00 73.31 92 ASP A C 1
ATOM 730 O O . ASP A 1 92 ? 3.604 0.375 8.365 1.00 73.31 92 ASP A O 1
ATOM 734 N N . ARG A 1 93 ? 2.409 -0.689 9.944 1.00 72.25 93 ARG A N 1
ATOM 735 C CA . ARG A 1 93 ? 3.080 -1.987 9.799 1.00 72.25 93 ARG A CA 1
ATOM 736 C C . ARG A 1 93 ? 2.662 -2.697 8.512 1.00 72.25 93 ARG A C 1
ATOM 738 O O . ARG A 1 93 ? 3.242 -3.729 8.223 1.00 72.25 93 ARG A O 1
ATOM 745 N N . GLY A 1 94 ? 1.685 -2.215 7.743 1.00 64.31 94 GLY A N 1
ATOM 746 C CA . GLY A 1 94 ? 1.156 -2.865 6.542 1.00 64.31 94 GLY A CA 1
ATOM 747 C C . GLY A 1 94 ? 0.616 -4.271 6.785 1.00 64.31 94 GLY A C 1
ATOM 748 O O . GLY A 1 94 ? 0.768 -5.156 5.939 1.00 64.31 94 GLY A O 1
ATOM 749 N N . VAL A 1 95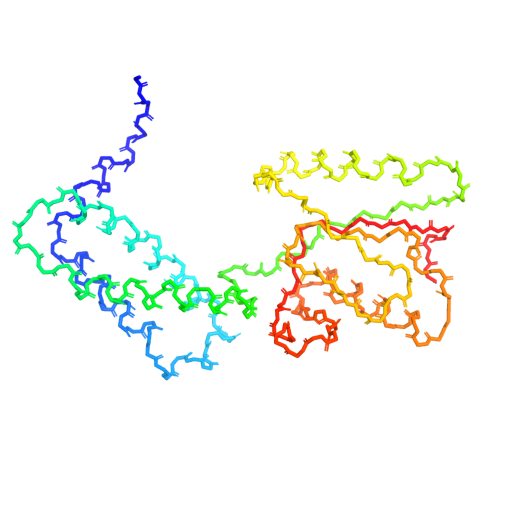 ? 0.060 -4.503 7.968 1.00 66.06 95 VAL A N 1
ATOM 750 C CA . VAL A 1 95 ? -0.717 -5.691 8.293 1.00 66.06 95 VAL A CA 1
ATOM 751 C C . VAL A 1 95 ? -2.178 -5.306 8.058 1.00 66.06 95 VAL A C 1
ATOM 753 O O . VAL A 1 95 ? -2.788 -4.636 8.883 1.00 66.06 95 VAL A O 1
ATOM 756 N N . CYS A 1 96 ? -2.722 -5.664 6.893 1.00 59.72 96 CYS A N 1
ATOM 757 C CA . CYS A 1 96 ? -4.122 -5.412 6.543 1.00 59.72 96 CYS A CA 1
ATOM 758 C C . CYS A 1 96 ? -4.921 -6.721 6.569 1.00 59.72 96 CYS A C 1
ATOM 760 O O . CYS A 1 96 ? -4.406 -7.793 6.251 1.00 59.72 96 CYS A O 1
ATOM 762 N N . SER A 1 97 ? -6.191 -6.607 6.953 1.00 48.38 97 SER A N 1
ATOM 763 C CA . SER A 1 97 ? -7.124 -7.703 7.245 1.00 48.38 97 SER A CA 1
ATOM 764 C C . SER A 1 97 ? -7.491 -8.633 6.093 1.00 48.38 97 SER A C 1
ATOM 766 O O . SER A 1 97 ? -8.258 -9.573 6.272 1.00 48.38 97 SER A O 1
ATOM 768 N N . THR A 1 98 ? -6.977 -8.435 4.891 1.00 49.03 98 THR A N 1
ATOM 769 C CA . THR A 1 98 ? -7.294 -9.333 3.786 1.00 49.03 98 THR A CA 1
ATOM 770 C C . THR A 1 98 ? -6.126 -9.271 2.830 1.00 49.03 98 THR A C 1
ATOM 772 O O . THR A 1 98 ? -5.884 -8.213 2.269 1.00 49.03 98 THR A O 1
ATOM 775 N N . PHE A 1 99 ? -5.370 -10.369 2.737 1.00 54.78 99 PHE A N 1
ATOM 776 C CA . PHE A 1 99 ? -4.405 -10.711 1.687 1.00 54.78 99 PHE A CA 1
ATOM 777 C C . PHE A 1 99 ? -3.938 -9.538 0.816 1.00 54.78 99 PHE A C 1
ATOM 779 O O . PHE A 1 99 ? -4.719 -9.037 0.006 1.00 54.78 99 PHE A O 1
ATOM 786 N N . ARG A 1 100 ? -2.655 -9.151 0.912 1.00 65.12 100 ARG A N 1
ATOM 787 C CA . ARG A 1 100 ? -2.060 -8.213 -0.050 1.00 65.12 100 ARG A CA 1
ATOM 788 C C . ARG A 1 100 ? -2.378 -8.715 -1.458 1.00 65.12 100 ARG A C 1
ATOM 790 O O . ARG A 1 100 ? -1.878 -9.764 -1.865 1.00 65.12 100 ARG A O 1
ATOM 797 N N . ARG A 1 101 ? -3.235 -7.982 -2.168 1.00 70.62 101 ARG A N 1
ATOM 798 C CA . ARG A 1 101 ? -3.562 -8.287 -3.555 1.00 70.62 101 ARG A CA 1
ATOM 799 C C . ARG A 1 101 ? -2.324 -8.001 -4.386 1.00 70.62 101 ARG A C 1
ATOM 801 O O . ARG A 1 101 ? -1.631 -7.011 -4.153 1.00 70.62 101 ARG A O 1
ATOM 808 N N . GLU A 1 102 ? -2.023 -8.900 -5.312 1.00 83.88 102 GLU A N 1
ATOM 809 C CA . GLU A 1 102 ? -0.992 -8.620 -6.300 1.00 83.88 102 GLU A CA 1
ATOM 810 C C . GLU A 1 102 ? -1.433 -7.400 -7.117 1.00 83.88 102 GLU A C 1
ATOM 812 O O . GLU A 1 102 ? -2.599 -7.333 -7.526 1.00 83.88 102 GLU A O 1
ATOM 817 N N . PRO A 1 103 ? -0.544 -6.417 -7.328 1.00 89.81 103 PRO A N 1
ATOM 818 C CA . PRO A 1 103 ? -0.896 -5.236 -8.091 1.00 89.81 103 PRO A CA 1
ATOM 819 C C . PRO A 1 103 ? -1.194 -5.603 -9.539 1.00 89.81 103 PRO A C 1
ATOM 821 O O . PRO A 1 103 ? -0.586 -6.509 -10.113 1.00 89.81 103 PRO A O 1
ATOM 824 N N . PHE A 1 104 ? -2.054 -4.819 -10.181 1.00 91.19 104 PHE A N 1
ATOM 825 C CA . PHE A 1 104 ? -2.135 -4.845 -11.633 1.00 91.19 104 PHE A CA 1
ATOM 826 C C . PHE A 1 104 ? -0.869 -4.205 -12.212 1.00 91.19 104 PHE A C 1
ATOM 828 O O . PHE A 1 104 ? -0.471 -3.117 -11.801 1.00 91.19 104 PHE A O 1
ATOM 835 N N . VAL A 1 105 ? -0.207 -4.877 -13.152 1.00 93.38 105 VAL A N 1
ATOM 836 C CA . VAL A 1 105 ? 1.084 -4.433 -13.689 1.00 93.38 105 VAL A CA 1
ATOM 837 C C . VAL A 1 105 ? 0.941 -4.096 -15.165 1.00 93.38 105 VAL A C 1
ATOM 839 O O . VAL A 1 105 ? 0.583 -4.956 -15.967 1.00 93.38 105 VAL A O 1
ATOM 842 N N . ILE A 1 106 ? 1.306 -2.872 -15.542 1.00 94.00 106 ILE A N 1
ATOM 843 C CA . ILE A 1 106 ? 1.437 -2.452 -16.937 1.00 94.00 106 ILE A CA 1
ATOM 844 C C . ILE A 1 106 ? 2.896 -2.111 -17.227 1.00 94.00 106 ILE A C 1
ATOM 846 O O . ILE A 1 106 ? 3.481 -1.216 -16.619 1.00 94.00 106 ILE A O 1
ATOM 850 N N . GLN A 1 107 ? 3.451 -2.797 -18.223 1.00 93.50 107 GLN A N 1
ATOM 851 C CA . GLN A 1 107 ? 4.717 -2.444 -18.847 1.00 93.50 107 GLN A CA 1
ATOM 852 C C . GLN A 1 107 ? 4.450 -1.860 -20.233 1.00 93.50 107 GLN A C 1
ATOM 854 O O . GLN A 1 107 ? 3.886 -2.541 -21.089 1.00 93.50 107 GLN A O 1
ATOM 859 N N . VAL A 1 108 ? 4.911 -0.636 -20.489 1.00 93.50 108 VAL A N 1
ATOM 860 C CA . VAL A 1 108 ? 4.907 -0.057 -21.841 1.00 93.50 108 VAL A CA 1
ATOM 861 C C . VAL A 1 108 ? 6.326 -0.052 -22.380 1.00 93.50 108 VAL A C 1
ATOM 863 O O . VAL A 1 108 ? 7.212 0.608 -21.838 1.00 93.50 108 VAL A O 1
ATOM 866 N N . THR A 1 109 ? 6.539 -0.792 -23.464 1.00 92.75 109 THR A N 1
ATOM 867 C CA . THR A 1 109 ? 7.851 -0.895 -24.102 1.00 92.75 109 THR A CA 1
ATOM 868 C C . THR A 1 109 ? 7.859 -0.206 -25.455 1.00 92.75 109 THR A C 1
ATOM 870 O O . THR A 1 109 ? 6.924 -0.360 -26.235 1.00 92.75 109 THR A O 1
ATOM 873 N N . GLY A 1 110 ? 8.934 0.516 -25.754 1.00 90.81 110 GLY A N 1
ATOM 874 C CA . GLY A 1 110 ? 9.185 1.049 -27.090 1.00 90.81 110 GLY A CA 1
ATOM 875 C C . GLY A 1 110 ? 10.348 2.027 -27.107 1.00 90.81 110 GLY A C 1
ATOM 876 O O . GLY A 1 110 ? 10.927 2.322 -26.063 1.00 90.81 110 GLY A O 1
ATOM 877 N N . GLU A 1 111 ? 10.678 2.553 -28.280 1.00 89.44 111 GLU A N 1
ATOM 878 C CA . GLU A 1 111 ? 11.787 3.495 -28.447 1.00 89.44 111 GLU A CA 1
ATOM 879 C C . GLU A 1 111 ? 11.554 4.824 -27.697 1.00 89.44 111 GLU A C 1
ATOM 881 O O . GLU A 1 111 ? 10.410 5.195 -27.390 1.00 89.44 111 GLU A O 1
ATOM 886 N N . PRO A 1 112 ? 12.619 5.562 -27.339 1.00 88.25 112 PRO A N 1
ATOM 887 C CA . PRO A 1 112 ? 12.492 6.927 -26.838 1.00 88.25 112 PRO A CA 1
ATOM 888 C C . PRO A 1 112 ? 11.749 7.830 -27.835 1.00 88.25 112 PRO A C 1
ATOM 890 O O . PRO A 1 112 ? 11.843 7.650 -29.044 1.00 88.25 112 PRO A O 1
ATOM 893 N N . GLY A 1 113 ? 11.004 8.817 -27.335 1.00 87.12 113 GLY A N 1
ATOM 894 C CA . GLY A 1 113 ? 10.337 9.813 -28.187 1.00 87.12 113 GLY A CA 1
ATOM 895 C C . GLY A 1 113 ? 8.973 9.412 -28.765 1.00 87.12 113 GLY A C 1
ATOM 896 O O . GLY A 1 113 ? 8.293 10.267 -29.318 1.00 87.12 113 GLY A O 1
ATOM 897 N N . ILE A 1 114 ? 8.500 8.176 -28.567 1.00 90.12 114 ILE A N 1
ATOM 898 C CA . ILE A 1 114 ? 7.175 7.734 -29.062 1.00 90.12 114 ILE A CA 1
ATOM 899 C C . ILE A 1 114 ? 5.986 8.203 -28.198 1.00 90.12 114 ILE A C 1
ATOM 901 O O . ILE A 1 114 ? 4.847 7.824 -28.451 1.00 90.12 114 ILE A O 1
ATOM 905 N N . GLY A 1 115 ? 6.242 8.991 -27.147 1.00 88.06 115 GLY A N 1
ATOM 906 C CA . GLY A 1 115 ? 5.199 9.557 -26.282 1.00 88.06 115 GLY A CA 1
ATOM 907 C C . GLY A 1 115 ? 4.785 8.713 -25.068 1.00 88.06 115 GLY A C 1
ATOM 908 O O . GLY A 1 115 ? 3.767 9.026 -24.457 1.00 88.06 115 GLY A O 1
ATOM 909 N N . LYS A 1 116 ? 5.565 7.697 -24.660 1.00 90.19 116 LYS A N 1
ATOM 910 C CA . LYS A 1 116 ? 5.261 6.831 -23.492 1.00 90.19 116 LYS A CA 1
ATOM 911 C C . LYS A 1 116 ? 4.915 7.645 -22.231 1.00 90.19 116 LYS A C 1
ATOM 913 O O . LYS A 1 116 ? 3.819 7.511 -21.687 1.00 90.19 116 LYS A O 1
ATOM 918 N N . SER A 1 117 ? 5.798 8.566 -21.834 1.00 87.44 117 SER A N 1
ATOM 919 C CA . SER A 1 117 ? 5.621 9.438 -20.661 1.00 87.44 117 SER A CA 1
ATOM 920 C C . SER A 1 117 ? 4.419 10.379 -20.776 1.00 87.44 117 SER A C 1
ATOM 922 O O . SER A 1 117 ? 3.758 10.639 -19.775 1.00 87.44 117 SER A O 1
ATOM 924 N N . GLN A 1 118 ? 4.059 10.824 -21.988 1.00 87.62 118 GLN A N 1
ATOM 925 C CA . GLN A 1 118 ? 2.872 11.667 -22.186 1.00 87.62 118 GLN A CA 1
ATOM 926 C C . GLN A 1 118 ? 1.565 10.903 -21.942 1.00 87.62 118 GLN A C 1
ATOM 928 O O . GLN A 1 118 ? 0.599 11.470 -21.433 1.00 87.62 118 GLN A O 1
ATOM 933 N N . MET A 1 119 ? 1.523 9.618 -22.296 1.00 89.75 119 MET A N 1
ATOM 934 C CA . MET A 1 119 ? 0.324 8.792 -22.134 1.00 89.75 119 MET A CA 1
ATOM 935 C C . MET A 1 119 ? 0.166 8.265 -20.704 1.00 89.75 119 MET A C 1
ATOM 937 O O . MET A 1 119 ? -0.959 8.060 -20.250 1.00 89.75 119 MET A O 1
ATOM 941 N N . ALA A 1 120 ? 1.276 8.065 -19.989 1.00 91.06 120 ALA A N 1
ATOM 942 C CA . ALA A 1 120 ? 1.293 7.397 -18.692 1.00 91.06 120 ALA A CA 1
ATOM 943 C C . ALA A 1 120 ? 0.371 8.045 -17.662 1.00 91.06 120 ALA A C 1
ATOM 945 O O . ALA A 1 120 ? -0.498 7.369 -17.120 1.00 91.06 120 ALA A O 1
ATOM 946 N N . TYR A 1 121 ? 0.509 9.354 -17.429 1.00 89.44 121 TYR A N 1
ATOM 947 C CA . TYR A 1 121 ? -0.276 10.038 -16.399 1.00 89.44 121 TYR A CA 1
ATOM 948 C C . TYR A 1 121 ? -1.782 9.902 -16.647 1.00 89.44 121 TYR A C 1
ATOM 950 O O . TYR A 1 121 ? -2.534 9.494 -15.764 1.00 89.44 121 TYR A O 1
ATOM 958 N N . ARG A 1 122 ? -2.224 10.160 -17.885 1.00 90.19 122 ARG A N 1
ATOM 959 C CA . ARG A 1 122 ? -3.638 10.054 -18.264 1.00 90.19 122 ARG A CA 1
ATOM 960 C C . ARG A 1 122 ? -4.162 8.626 -18.115 1.00 90.19 122 ARG A C 1
ATOM 962 O O . ARG A 1 122 ? -5.268 8.448 -17.612 1.00 90.19 122 ARG A O 1
ATOM 969 N N . ASN A 1 123 ? -3.376 7.630 -18.521 1.00 93.00 123 ASN A N 1
ATOM 970 C CA . ASN A 1 123 ? -3.752 6.223 -18.403 1.00 93.00 123 ASN A CA 1
ATOM 971 C C . ASN A 1 123 ? -3.872 5.796 -16.936 1.00 93.00 123 ASN A C 1
ATOM 973 O O . ASN A 1 123 ? -4.884 5.213 -16.559 1.00 93.00 123 ASN A O 1
ATOM 977 N N . MET A 1 124 ? -2.880 6.123 -16.102 1.00 92.88 124 MET A N 1
ATOM 978 C CA . MET A 1 124 ? -2.875 5.779 -14.677 1.00 92.88 124 MET A CA 1
ATOM 979 C C . MET A 1 124 ? -4.074 6.391 -13.945 1.00 92.88 124 MET A C 1
ATOM 981 O O . MET A 1 124 ? -4.791 5.680 -13.245 1.00 92.88 124 MET A O 1
ATOM 985 N N . ILE A 1 125 ? -4.346 7.683 -14.159 1.00 90.38 125 ILE A N 1
ATOM 986 C CA . ILE A 1 125 ? -5.505 8.355 -13.557 1.00 90.38 125 ILE A CA 1
ATOM 987 C C . ILE A 1 125 ? -6.819 7.734 -14.040 1.00 90.38 125 ILE A C 1
ATOM 989 O O . ILE A 1 125 ? -7.710 7.497 -13.229 1.00 90.38 125 ILE A O 1
ATOM 993 N N . HIS A 1 126 ? -6.944 7.430 -15.334 1.00 90.94 126 HIS A N 1
ATOM 994 C CA . HIS A 1 126 ? -8.162 6.825 -15.870 1.00 90.94 126 HIS A CA 1
ATOM 995 C C . HIS A 1 126 ? -8.435 5.435 -15.275 1.00 90.94 126 HIS A C 1
ATOM 997 O O . HIS A 1 126 ? -9.572 5.128 -14.918 1.00 90.94 126 HIS A O 1
ATOM 1003 N N . LEU A 1 127 ? -7.391 4.618 -15.108 1.00 90.69 127 LEU A N 1
ATOM 1004 C CA . LEU A 1 127 ? -7.492 3.303 -14.474 1.00 90.69 127 LEU A CA 1
ATOM 1005 C C . LEU A 1 127 ? -7.887 3.414 -12.996 1.00 90.69 127 LEU A C 1
ATOM 1007 O O . LEU A 1 127 ? -8.796 2.714 -12.559 1.00 90.69 127 LEU A O 1
ATOM 1011 N N . LEU A 1 128 ? -7.271 4.330 -12.243 1.00 87.44 128 LEU A N 1
ATOM 1012 C CA . LEU A 1 128 ? -7.640 4.589 -10.845 1.00 87.44 128 LEU A CA 1
ATOM 1013 C C . LEU A 1 128 ? -9.078 5.101 -10.685 1.00 87.44 128 LEU A C 1
ATOM 1015 O O . LEU A 1 128 ? -9.762 4.768 -9.719 1.00 87.44 128 LEU A O 1
ATOM 1019 N N . GLN A 1 129 ? -9.549 5.933 -11.613 1.00 87.12 129 GLN A N 1
ATOM 1020 C CA . GLN A 1 129 ? -10.931 6.411 -11.603 1.00 87.12 129 GLN A CA 1
ATOM 1021 C C . GLN A 1 129 ? -11.914 5.259 -11.822 1.00 87.12 129 GLN A C 1
ATOM 1023 O O . GLN A 1 129 ? -12.938 5.194 -11.145 1.00 87.12 129 GLN A O 1
ATOM 1028 N N . ALA A 1 130 ? -11.594 4.332 -12.729 1.00 86.50 130 ALA A N 1
ATOM 1029 C CA . ALA A 1 130 ? -12.441 3.181 -13.025 1.00 86.50 130 ALA A CA 1
ATOM 1030 C C . ALA A 1 130 ? -12.583 2.211 -11.837 1.00 86.50 130 ALA A C 1
ATOM 1032 O O . ALA A 1 130 ? -13.611 1.547 -11.721 1.00 86.50 130 ALA A O 1
ATOM 1033 N N . THR A 1 131 ? -11.593 2.140 -10.941 1.00 80.62 131 THR A N 1
ATOM 1034 C CA . THR A 1 131 ? -11.662 1.307 -9.727 1.00 80.62 131 THR A CA 1
ATOM 1035 C C . THR A 1 131 ? -12.401 1.977 -8.568 1.00 80.62 131 THR A C 1
ATOM 1037 O O . THR A 1 131 ? -12.710 1.313 -7.582 1.00 80.62 131 THR A O 1
ATOM 1040 N N . GLY A 1 132 ? -12.688 3.281 -8.659 1.00 76.19 132 GLY A N 1
ATOM 1041 C CA . GLY A 1 132 ? -13.266 4.055 -7.558 1.00 76.19 132 GLY A CA 1
ATOM 1042 C C . GLY A 1 132 ? -12.293 4.309 -6.399 1.00 76.19 132 GLY A C 1
ATOM 1043 O O . GLY A 1 132 ? -12.727 4.733 -5.333 1.00 76.19 132 GLY A O 1
ATOM 1044 N N . LEU A 1 133 ? -10.990 4.060 -6.591 1.00 69.38 133 LEU A N 1
ATOM 1045 C CA . LEU A 1 133 ? -9.947 4.252 -5.571 1.00 69.38 133 LEU A CA 1
ATOM 1046 C C . LEU A 1 133 ? -9.375 5.676 -5.541 1.00 69.38 133 LEU A C 1
ATOM 1048 O O . LEU A 1 133 ? -8.531 5.992 -4.702 1.00 69.38 133 LEU A O 1
ATOM 1052 N N . LEU A 1 134 ? -9.814 6.544 -6.453 1.00 73.44 134 LEU A N 1
ATOM 1053 C CA . LEU A 1 134 ? -9.390 7.938 -6.493 1.00 73.44 134 LEU A CA 1
ATOM 1054 C C . LEU A 1 134 ? -10.083 8.728 -5.368 1.00 73.44 134 LEU A C 1
ATOM 1056 O O . LEU A 1 134 ? -11.156 9.297 -5.555 1.00 73.44 134 LEU A O 1
ATOM 1060 N N . ASN A 1 135 ? -9.469 8.733 -4.186 1.00 57.09 135 ASN A N 1
ATOM 1061 C CA . ASN A 1 135 ? -9.996 9.392 -2.995 1.00 57.09 135 ASN A CA 1
ATOM 1062 C C . ASN A 1 135 ? -9.234 10.700 -2.717 1.00 57.09 135 ASN A C 1
ATOM 1064 O O . ASN A 1 135 ? -8.145 10.672 -2.151 1.00 57.09 135 ASN A O 1
ATOM 1068 N N . GLY A 1 136 ? -9.830 11.846 -3.060 1.00 60.19 136 GLY A N 1
ATOM 1069 C CA . GLY A 1 136 ? -9.403 13.168 -2.577 1.00 60.19 136 GLY A CA 1
ATOM 1070 C C . GLY A 1 136 ? -8.520 14.004 -3.514 1.00 60.19 136 GLY A C 1
ATOM 1071 O O . GLY A 1 136 ? -8.365 13.701 -4.694 1.00 60.19 136 GLY A O 1
ATOM 1072 N N . ASP A 1 137 ? -7.974 15.088 -2.948 1.00 63.66 137 ASP A N 1
ATOM 1073 C CA . ASP A 1 137 ? -7.262 16.175 -3.647 1.00 63.66 137 ASP A CA 1
ATOM 1074 C C . ASP A 1 137 ? -5.734 15.968 -3.754 1.00 63.66 137 ASP A C 1
ATOM 1076 O O . ASP A 1 137 ? -5.000 16.877 -4.150 1.00 63.66 137 ASP A O 1
ATOM 1080 N N . THR A 1 138 ? -5.214 14.800 -3.367 1.00 71.44 138 THR A N 1
ATOM 1081 C CA . THR A 1 138 ? -3.773 14.498 -3.373 1.00 71.44 138 THR A CA 1
ATOM 1082 C C . THR A 1 138 ? -3.358 13.698 -4.607 1.00 71.44 138 THR A C 1
ATOM 1084 O O . THR A 1 138 ? -4.153 12.973 -5.199 1.00 71.44 138 THR A O 1
ATOM 1087 N N . ASN A 1 139 ? -2.090 13.827 -5.019 1.00 84.44 139 ASN A N 1
ATOM 1088 C CA . ASN A 1 139 ? -1.559 13.072 -6.155 1.00 84.44 139 ASN A CA 1
ATOM 1089 C C . ASN A 1 139 ? -1.484 11.570 -5.803 1.00 84.44 139 ASN A C 1
ATOM 1091 O O . ASN A 1 139 ? -0.727 11.216 -4.899 1.00 84.44 139 ASN A O 1
ATOM 1095 N N . PRO A 1 140 ? -2.208 10.678 -6.507 1.00 89.75 140 PRO A N 1
ATOM 1096 C CA . PRO A 1 140 ? -2.259 9.254 -6.173 1.00 89.75 140 PRO A CA 1
ATOM 1097 C C . PRO A 1 140 ? -1.088 8.446 -6.761 1.00 89.75 140 PRO A C 1
ATOM 1099 O O . PRO A 1 140 ? -1.113 7.216 -6.731 1.00 89.75 140 PRO A O 1
ATOM 1102 N N . ILE A 1 141 ? -0.095 9.116 -7.353 1.00 92.25 141 ILE A N 1
ATOM 1103 C CA . ILE A 1 141 ? 1.019 8.487 -8.064 1.00 92.25 141 ILE A CA 1
ATOM 1104 C C . ILE A 1 141 ? 2.329 8.790 -7.343 1.00 92.25 141 ILE A C 1
ATOM 1106 O O . ILE A 1 141 ? 2.770 9.941 -7.299 1.00 92.25 141 ILE A O 1
ATOM 1110 N N . TYR A 1 142 ? 2.988 7.737 -6.867 1.00 93.12 142 TYR A N 1
ATOM 1111 C CA . TYR A 1 142 ? 4.388 7.779 -6.476 1.00 93.12 142 TYR A CA 1
ATOM 1112 C C . TYR A 1 142 ? 5.266 7.525 -7.701 1.00 93.12 142 TYR A C 1
ATOM 1114 O O . TYR A 1 142 ? 5.135 6.496 -8.361 1.00 93.12 142 TYR A O 1
ATOM 1122 N N . THR A 1 143 ? 6.161 8.461 -8.020 1.00 93.38 143 THR A N 1
ATOM 1123 C CA . THR A 1 143 ? 7.121 8.302 -9.122 1.00 93.38 143 THR A CA 1
ATOM 1124 C C . THR A 1 143 ? 8.484 7.935 -8.558 1.00 93.38 143 THR A C 1
ATOM 1126 O O . THR A 1 143 ? 9.107 8.756 -7.885 1.00 93.38 143 THR A O 1
ATOM 1129 N N . HIS A 1 144 ? 8.951 6.720 -8.841 1.00 91.94 144 HIS A N 1
ATOM 1130 C CA . HIS A 1 144 ? 10.279 6.269 -8.448 1.00 91.94 144 HIS A CA 1
ATOM 1131 C C . HIS A 1 144 ? 11.311 6.683 -9.511 1.00 91.94 144 HIS A C 1
ATOM 1133 O O . HIS A 1 144 ? 11.191 6.256 -10.664 1.00 91.94 144 HIS A O 1
ATOM 1139 N N . PRO A 1 145 ? 12.312 7.517 -9.169 1.00 89.00 145 PRO A N 1
ATOM 1140 C CA . PRO A 1 145 ? 13.313 7.957 -10.135 1.00 89.00 145 PRO A CA 1
ATOM 1141 C C . PRO A 1 145 ? 14.265 6.818 -10.547 1.00 89.00 145 PRO A C 1
ATOM 1143 O O . PRO A 1 145 ? 14.669 6.028 -9.689 1.00 89.00 145 PRO A O 1
ATOM 1146 N N . PRO A 1 146 ? 14.715 6.767 -11.814 1.00 84.69 146 PRO A N 1
ATOM 1147 C CA . PRO A 1 146 ? 15.692 5.780 -12.271 1.00 84.69 146 PRO A CA 1
ATOM 1148 C C . PRO A 1 146 ? 16.983 5.785 -11.453 1.00 84.69 146 PRO A C 1
ATOM 1150 O O . PRO A 1 146 ? 17.604 6.829 -11.250 1.00 84.69 146 PRO A O 1
ATOM 1153 N N . GLY A 1 147 ? 17.411 4.602 -11.012 1.00 81.19 147 GLY A N 1
ATOM 1154 C CA . GLY A 1 147 ? 18.657 4.418 -10.265 1.00 81.19 147 GLY A CA 1
ATOM 1155 C C . GLY A 1 147 ? 18.656 4.986 -8.841 1.00 81.19 147 GLY A C 1
ATOM 1156 O O . GLY A 1 147 ? 19.703 4.987 -8.189 1.00 81.19 147 GLY A O 1
ATOM 1157 N N . ALA A 1 148 ? 17.513 5.460 -8.335 1.00 85.56 148 ALA A N 1
ATOM 1158 C CA . ALA A 1 148 ? 17.405 5.925 -6.961 1.00 85.56 148 ALA A CA 1
ATOM 1159 C C . ALA A 1 148 ? 17.521 4.753 -5.974 1.00 85.56 148 ALA A C 1
ATOM 1161 O O . ALA A 1 148 ? 16.746 3.802 -6.004 1.00 85.56 148 ALA A O 1
ATOM 1162 N N . LYS A 1 149 ? 18.477 4.844 -5.042 1.00 82.81 149 LYS A N 1
ATOM 1163 C CA . LYS A 1 149 ? 18.674 3.826 -3.995 1.00 82.81 149 LYS A CA 1
ATOM 1164 C C . LYS A 1 149 ? 17.576 3.845 -2.927 1.00 82.81 149 LYS A C 1
ATOM 1166 O O . LYS A 1 149 ? 17.289 2.812 -2.327 1.00 82.81 149 LYS A O 1
ATOM 1171 N N . TYR A 1 150 ? 16.999 5.018 -2.671 1.00 86.88 150 TYR A N 1
ATOM 1172 C CA . TYR A 1 150 ? 16.005 5.232 -1.623 1.00 86.88 150 TYR A CA 1
ATOM 1173 C C . TYR A 1 150 ? 14.685 5.728 -2.206 1.00 86.88 150 TYR A C 1
ATOM 1175 O O . TYR A 1 150 ? 14.660 6.470 -3.187 1.00 86.88 150 TYR A O 1
ATOM 1183 N N . TRP A 1 151 ? 13.586 5.318 -1.582 1.00 89.75 151 TRP A N 1
ATOM 1184 C CA . TRP A 1 151 ? 12.218 5.587 -2.013 1.00 89.75 151 TRP A CA 1
ATOM 1185 C C . TRP A 1 151 ? 11.657 6.824 -1.310 1.00 89.75 151 TRP A C 1
ATOM 1187 O O . TRP A 1 151 ? 10.602 6.796 -0.678 1.00 89.75 151 TRP A O 1
ATOM 1197 N N . GLU A 1 152 ? 12.393 7.931 -1.406 1.00 85.25 152 GLU A N 1
ATOM 1198 C CA . GLU A 1 152 ? 12.055 9.174 -0.712 1.00 85.25 152 GLU A CA 1
ATOM 1199 C C . GLU A 1 152 ? 10.628 9.625 -1.029 1.00 85.25 152 GLU A C 1
ATOM 1201 O O . GLU A 1 152 ? 10.201 9.596 -2.183 1.00 85.25 152 GLU A O 1
ATOM 1206 N N . ASN A 1 153 ? 9.903 10.058 0.004 1.00 83.31 153 ASN A N 1
ATOM 1207 C CA . ASN A 1 153 ? 8.505 10.491 -0.074 1.00 83.31 153 ASN A CA 1
ATOM 1208 C C . ASN A 1 153 ? 7.492 9.427 -0.541 1.00 83.31 153 ASN A C 1
ATOM 1210 O O . ASN A 1 153 ? 6.378 9.799 -0.886 1.00 83.31 153 ASN A O 1
ATOM 1214 N N . CYS A 1 154 ? 7.821 8.133 -0.517 1.00 87.44 154 CYS A N 1
ATOM 1215 C CA . CYS A 1 154 ? 6.824 7.074 -0.683 1.00 87.44 154 CYS A CA 1
ATOM 1216 C C . CYS A 1 154 ? 5.903 7.033 0.550 1.00 87.44 154 CYS A C 1
ATOM 1218 O O . CYS A 1 154 ? 6.350 6.700 1.652 1.00 87.44 154 CYS A O 1
ATOM 1220 N N . ASN A 1 155 ? 4.625 7.384 0.382 1.00 82.50 155 ASN A N 1
ATOM 1221 C CA . ASN A 1 155 ? 3.641 7.488 1.466 1.00 82.50 155 ASN A CA 1
ATOM 1222 C C . ASN A 1 155 ? 2.458 6.521 1.319 1.00 82.50 155 ASN A C 1
ATOM 1224 O O . ASN A 1 155 ? 1.453 6.689 2.009 1.00 82.50 155 ASN A O 1
ATOM 1228 N N . GLY A 1 156 ? 2.567 5.504 0.462 1.00 82.62 156 GLY A N 1
ATOM 1229 C CA . GLY A 1 156 ? 1.480 4.541 0.252 1.00 82.62 156 GLY A CA 1
ATOM 1230 C C . GLY A 1 156 ? 0.538 4.933 -0.881 1.00 82.62 156 GLY A C 1
ATOM 1231 O O . GLY A 1 156 ? -0.624 4.541 -0.880 1.00 82.62 156 GLY A O 1
ATOM 1232 N N . GLU A 1 157 ? 1.027 5.714 -1.842 1.00 89.88 157 GLU A N 1
ATOM 1233 C CA . GLU A 1 157 ? 0.292 6.065 -3.047 1.00 89.88 157 GLU A CA 1
ATOM 1234 C C . GLU A 1 157 ? -0.154 4.792 -3.794 1.00 89.88 157 GLU A C 1
ATOM 1236 O O . GLU A 1 157 ? 0.655 3.875 -3.986 1.00 89.88 157 GLU A O 1
ATOM 1241 N N . PRO A 1 158 ? -1.414 4.717 -4.260 1.00 88.81 158 PRO A N 1
ATOM 1242 C CA . PRO A 1 158 ? -1.960 3.506 -4.874 1.00 88.81 158 PRO A CA 1
ATOM 1243 C C . PRO A 1 158 ? -1.301 3.146 -6.214 1.00 88.81 158 PRO A C 1
ATOM 1245 O O . PRO A 1 158 ? -1.463 2.019 -6.683 1.00 88.81 158 PRO A O 1
ATOM 1248 N N . VAL A 1 159 ? -0.563 4.074 -6.834 1.00 92.75 159 VAL A N 1
ATOM 1249 C CA . VAL A 1 159 ? 0.171 3.838 -8.081 1.00 92.75 159 VAL A CA 1
ATOM 1250 C C . VAL A 1 159 ? 1.663 4.021 -7.871 1.00 92.75 159 VAL A C 1
ATOM 1252 O O . VAL A 1 159 ? 2.105 5.090 -7.451 1.00 92.75 159 VAL A O 1
ATOM 1255 N N . LEU A 1 160 ? 2.428 3.007 -8.265 1.00 94.44 160 LEU A N 1
ATOM 1256 C CA . LEU A 1 160 ? 3.862 3.112 -8.500 1.00 94.44 160 LEU A CA 1
ATOM 1257 C C . LEU A 1 160 ? 4.106 3.391 -9.982 1.00 94.44 160 LEU A C 1
ATOM 1259 O O . LEU A 1 160 ? 3.752 2.572 -10.832 1.00 94.44 160 LEU A O 1
ATOM 1263 N N . PHE A 1 161 ? 4.758 4.509 -10.281 1.00 95.31 161 PHE A N 1
ATOM 1264 C CA . PHE A 1 161 ? 5.230 4.853 -11.614 1.00 95.31 161 PHE A CA 1
ATOM 1265 C C . PHE A 1 161 ? 6.759 4.811 -11.680 1.00 95.31 161 PHE A C 1
ATOM 1267 O O . PHE A 1 161 ? 7.434 5.460 -10.882 1.00 95.31 161 PHE A O 1
ATOM 1274 N N . MET A 1 162 ? 7.306 4.072 -12.644 1.00 93.31 162 MET A N 1
ATOM 1275 C CA . MET A 1 162 ? 8.741 4.061 -12.953 1.00 93.31 162 MET A CA 1
ATOM 1276 C C . MET A 1 162 ? 8.928 4.478 -14.416 1.00 93.31 162 MET A C 1
ATOM 1278 O O . MET A 1 162 ? 8.667 3.689 -15.331 1.00 93.31 162 MET A O 1
ATOM 1282 N N . ASP A 1 163 ? 9.333 5.729 -14.646 1.00 89.69 163 ASP A N 1
ATOM 1283 C CA . ASP A 1 163 ? 9.673 6.196 -15.995 1.00 89.69 163 ASP A CA 1
ATOM 1284 C C . ASP A 1 163 ? 11.086 5.731 -16.341 1.00 89.69 163 ASP A C 1
ATOM 1286 O O . ASP A 1 163 ? 11.986 5.912 -15.533 1.00 89.69 163 ASP A O 1
ATOM 1290 N N . ASP A 1 164 ? 11.280 5.123 -17.510 1.00 87.12 164 ASP A N 1
ATOM 1291 C CA . ASP A 1 164 ? 12.547 4.496 -17.912 1.00 87.12 164 ASP A CA 1
ATOM 1292 C C . ASP A 1 164 ? 13.122 3.501 -16.877 1.00 87.12 164 ASP A C 1
ATOM 1294 O O . ASP A 1 164 ? 14.276 3.588 -16.468 1.00 87.12 164 ASP A O 1
ATOM 1298 N N . ALA A 1 165 ? 12.345 2.496 -16.475 1.00 87.94 165 ALA A N 1
ATOM 1299 C CA . ALA A 1 165 ? 12.838 1.403 -15.638 1.00 87.94 165 ALA A CA 1
ATOM 1300 C C . ALA A 1 165 ? 13.932 0.577 -16.346 1.00 87.94 165 ALA A C 1
ATOM 1302 O O . ALA A 1 165 ? 13.903 0.374 -17.571 1.00 87.94 165 ALA A O 1
ATOM 1303 N N . PHE A 1 166 ? 14.871 0.045 -15.557 1.00 87.12 166 PHE A N 1
ATOM 1304 C CA . PHE A 1 166 ? 16.000 -0.769 -16.027 1.00 87.12 166 PHE A CA 1
ATOM 1305 C C . PHE A 1 166 ? 16.890 -0.054 -17.059 1.00 87.12 166 PHE A C 1
ATOM 1307 O O . PHE A 1 166 ? 17.253 -0.623 -18.104 1.00 87.12 166 PHE A O 1
ATOM 1314 N N . VAL A 1 167 ? 17.230 1.214 -16.780 1.00 83.94 167 VAL A N 1
ATOM 1315 C CA . VAL A 1 167 ? 18.239 1.967 -17.554 1.00 83.94 167 VAL A CA 1
ATOM 1316 C C . VAL A 1 167 ? 19.572 1.230 -17.514 1.00 83.94 167 VAL A C 1
ATOM 1318 O O . VAL A 1 167 ? 20.168 0.962 -18.558 1.00 83.94 167 VAL A O 1
ATOM 1321 N N . SER A 1 168 ? 20.022 0.873 -16.306 1.00 82.25 168 SER A N 1
ATOM 1322 C CA . SER A 1 168 ? 21.156 -0.031 -16.149 1.00 82.25 168 SER A CA 1
ATOM 1323 C C . SER A 1 168 ? 20.709 -1.459 -16.435 1.00 82.25 168 SER A C 1
ATOM 1325 O O . SER A 1 168 ? 19.615 -1.859 -16.050 1.00 82.25 168 SER A O 1
ATOM 1327 N N . ARG A 1 169 ? 21.564 -2.231 -17.107 1.00 81.88 169 ARG A N 1
ATOM 1328 C CA . ARG A 1 169 ? 21.315 -3.638 -17.475 1.00 81.88 169 ARG A CA 1
ATOM 1329 C C . ARG A 1 169 ? 22.211 -4.624 -16.735 1.00 81.88 169 ARG A C 1
ATOM 1331 O O . ARG A 1 169 ? 22.203 -5.812 -17.027 1.00 81.88 169 ARG A O 1
ATOM 1338 N N . SER A 1 170 ? 23.027 -4.118 -15.819 1.00 82.69 170 SER A N 1
ATOM 1339 C CA . SER A 1 170 ? 23.969 -4.912 -15.044 1.00 82.69 170 SER A CA 1
ATOM 1340 C C . SER A 1 170 ? 24.396 -4.163 -13.787 1.00 82.69 170 SER A C 1
ATOM 1342 O O . SER A 1 170 ? 24.409 -2.929 -13.768 1.00 82.69 170 SER A O 1
ATOM 1344 N N . GLY A 1 171 ? 24.828 -4.909 -12.774 1.00 86.31 171 GLY A N 1
ATOM 1345 C CA . GLY A 1 171 ? 25.364 -4.366 -11.529 1.00 86.31 171 GLY A CA 1
ATOM 1346 C C . GLY A 1 171 ? 24.297 -4.124 -10.462 1.00 86.31 171 GLY A C 1
ATOM 1347 O O . GLY A 1 171 ? 23.106 -4.326 -10.681 1.00 86.31 171 GLY A O 1
ATOM 1348 N N . GLU A 1 172 ? 24.741 -3.651 -9.299 1.00 85.81 172 GLU A N 1
ATOM 1349 C CA . GLU A 1 172 ? 23.947 -3.600 -8.062 1.00 85.81 172 GLU A CA 1
ATOM 1350 C C . GLU A 1 172 ? 22.631 -2.813 -8.197 1.00 85.81 172 GLU A C 1
ATOM 1352 O O . GLU A 1 172 ? 21.598 -3.200 -7.649 1.00 85.81 172 GLU A O 1
ATOM 1357 N N . THR A 1 173 ? 22.635 -1.719 -8.961 1.00 84.44 173 THR A N 1
ATOM 1358 C CA . THR A 1 173 ? 21.428 -0.919 -9.220 1.00 84.44 173 THR A CA 1
ATOM 1359 C C . THR A 1 173 ? 20.380 -1.700 -10.008 1.00 84.44 173 THR A C 1
ATOM 1361 O O . THR A 1 173 ? 19.202 -1.625 -9.684 1.00 84.44 173 THR A O 1
ATOM 1364 N N . PHE A 1 174 ? 20.797 -2.481 -11.006 1.00 87.69 174 PHE A N 1
ATOM 1365 C CA . PHE A 1 174 ? 19.876 -3.313 -11.776 1.00 87.69 174 PHE A CA 1
ATOM 1366 C C . PHE A 1 174 ? 19.308 -4.442 -10.910 1.00 87.69 174 PHE A C 1
ATOM 1368 O O . PHE A 1 174 ? 18.095 -4.628 -10.862 1.00 87.69 174 PHE A O 1
ATOM 1375 N N . ASP A 1 175 ? 20.169 -5.136 -10.163 1.00 88.25 175 ASP A N 1
ATOM 1376 C CA . ASP A 1 175 ? 19.753 -6.250 -9.307 1.00 88.25 175 ASP A CA 1
ATOM 1377 C C . ASP A 1 175 ? 18.779 -5.793 -8.209 1.00 88.25 175 ASP A C 1
ATOM 1379 O O . ASP A 1 175 ? 17.779 -6.459 -7.939 1.00 88.25 175 ASP A O 1
ATOM 1383 N N . SER A 1 176 ? 19.029 -4.627 -7.603 1.00 87.31 176 SER A N 1
ATOM 1384 C CA . SER A 1 176 ? 18.140 -4.046 -6.589 1.00 87.31 176 SER A CA 1
ATOM 1385 C C . SER A 1 176 ? 16.801 -3.577 -7.164 1.00 87.31 176 SER A C 1
ATOM 1387 O O . SER A 1 176 ? 15.766 -3.815 -6.540 1.00 87.31 176 SER A O 1
ATOM 1389 N N . GLU A 1 177 ? 16.789 -2.976 -8.356 1.00 88.75 177 GLU A N 1
ATOM 1390 C CA . GLU A 1 177 ? 15.559 -2.566 -9.044 1.00 88.75 177 GLU A CA 1
ATOM 1391 C C . GLU A 1 177 ? 14.709 -3.787 -9.439 1.00 88.75 177 GLU A C 1
ATOM 1393 O O . GLU A 1 177 ? 13.499 -3.812 -9.197 1.00 88.75 177 GLU A O 1
ATOM 1398 N N . VAL A 1 178 ? 15.341 -4.847 -9.962 1.00 89.25 178 VAL A N 1
ATOM 1399 C CA . VAL A 1 178 ? 14.676 -6.124 -10.273 1.00 89.25 178 VAL A CA 1
ATOM 1400 C C . VAL A 1 178 ? 14.121 -6.765 -9.002 1.00 89.25 178 VAL A C 1
ATOM 1402 O O . VAL A 1 178 ? 12.954 -7.160 -8.982 1.00 89.25 178 VAL A O 1
ATOM 1405 N N . ALA A 1 179 ? 14.911 -6.844 -7.929 1.00 89.25 179 ALA A N 1
ATOM 1406 C CA . ALA A 1 179 ? 14.475 -7.426 -6.663 1.00 89.25 179 ALA A CA 1
ATOM 1407 C C . ALA A 1 179 ? 13.285 -6.663 -6.059 1.00 89.25 179 ALA A C 1
ATOM 1409 O O . ALA A 1 179 ? 12.307 -7.286 -5.636 1.00 89.25 179 ALA A O 1
ATOM 1410 N N . ALA A 1 180 ? 13.330 -5.326 -6.073 1.00 90.00 180 ALA A N 1
ATOM 1411 C CA . ALA A 1 180 ? 12.234 -4.484 -5.608 1.00 90.00 180 ALA A CA 1
ATOM 1412 C C . ALA A 1 180 ? 10.966 -4.714 -6.438 1.00 90.00 180 ALA A C 1
ATOM 1414 O O . ALA A 1 180 ? 9.897 -4.960 -5.874 1.00 90.00 180 ALA A O 1
ATOM 1415 N N . LEU A 1 181 ? 11.082 -4.717 -7.772 1.00 90.81 181 LEU A N 1
ATOM 1416 C CA . LEU A 1 181 ? 9.941 -4.946 -8.651 1.00 90.81 181 LEU A CA 1
ATOM 1417 C C . LEU A 1 181 ? 9.340 -6.347 -8.453 1.00 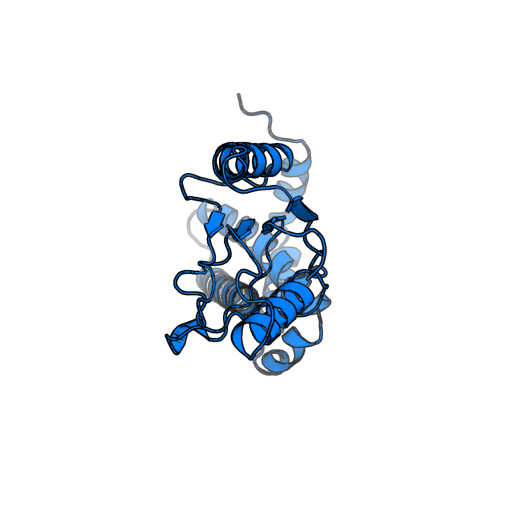90.81 181 LEU A C 1
ATOM 1419 O O . LEU A 1 181 ? 8.120 -6.481 -8.424 1.00 90.81 181 LEU A O 1
ATOM 1423 N N . MET A 1 182 ? 10.156 -7.389 -8.283 1.00 89.94 182 MET A N 1
ATOM 1424 C CA . MET A 1 182 ? 9.665 -8.755 -8.052 1.00 89.94 182 MET A CA 1
ATOM 1425 C C . MET A 1 182 ? 8.949 -8.890 -6.704 1.00 89.94 182 MET A C 1
ATOM 1427 O O . MET A 1 182 ? 7.869 -9.480 -6.643 1.00 89.94 182 MET A O 1
ATOM 1431 N N . ALA A 1 183 ? 9.486 -8.288 -5.638 1.00 88.81 183 ALA A N 1
ATOM 1432 C CA . ALA A 1 183 ? 8.815 -8.247 -4.339 1.00 88.81 183 ALA A CA 1
ATOM 1433 C C . ALA A 1 183 ? 7.463 -7.520 -4.431 1.00 88.81 183 ALA A C 1
ATOM 1435 O O . ALA A 1 183 ? 6.446 -8.002 -3.926 1.00 88.81 183 ALA A O 1
ATOM 1436 N N . LEU A 1 184 ? 7.426 -6.399 -5.153 1.00 89.81 184 LEU A N 1
ATOM 1437 C CA . LEU A 1 184 ? 6.217 -5.617 -5.377 1.00 89.81 184 LEU A CA 1
ATOM 1438 C C . LEU A 1 184 ? 5.179 -6.329 -6.250 1.00 89.81 184 LEU A C 1
ATOM 1440 O O . LEU A 1 184 ? 3.995 -6.180 -5.985 1.00 89.81 184 LEU A O 1
ATOM 1444 N N . LYS A 1 185 ? 5.580 -7.119 -7.245 1.00 88.75 185 LYS A N 1
ATOM 1445 C CA . LYS A 1 185 ? 4.648 -7.882 -8.095 1.00 88.75 185 LYS A CA 1
ATOM 1446 C C . LYS A 1 185 ? 4.004 -9.076 -7.390 1.00 88.75 185 LYS A C 1
ATOM 1448 O O . LYS A 1 185 ? 2.975 -9.554 -7.845 1.00 88.75 185 LYS A O 1
ATOM 1453 N N . SER A 1 186 ? 4.618 -9.558 -6.317 1.00 82.94 186 SER A N 1
ATOM 1454 C CA . SER A 1 186 ? 4.132 -10.703 -5.544 1.00 82.94 186 SER A CA 1
ATOM 1455 C C . SER A 1 186 ? 3.244 -10.282 -4.369 1.00 82.94 186 SER A C 1
ATOM 1457 O O . SER A 1 186 ? 3.194 -9.110 -3.999 1.00 82.94 186 SER A O 1
ATOM 1459 N N . SER A 1 187 ? 2.622 -11.252 -3.699 1.00 74.75 187 SER A N 1
ATOM 1460 C CA . SER A 1 187 ? 1.939 -11.047 -2.415 1.00 74.75 187 SER A CA 1
ATOM 1461 C C . SER A 1 187 ? 2.892 -10.862 -1.219 1.00 74.75 187 SER A C 1
ATOM 1463 O O . SER A 1 187 ? 2.427 -10.743 -0.084 1.00 74.75 187 SER A O 1
ATOM 1465 N N . ALA A 1 188 ? 4.216 -10.873 -1.431 1.00 73.06 188 ALA A N 1
ATOM 1466 C CA . ALA A 1 188 ? 5.197 -10.705 -0.360 1.00 73.06 188 ALA A CA 1
ATOM 1467 C C . ALA A 1 188 ? 5.092 -9.320 0.289 1.00 73.06 188 ALA A C 1
ATOM 1469 O O . ALA A 1 188 ? 4.658 -8.352 -0.327 1.00 73.06 188 ALA A O 1
ATOM 1470 N N . LEU A 1 189 ? 5.511 -9.193 1.542 1.00 75.81 189 LEU A N 1
ATOM 1471 C CA . LEU A 1 189 ? 5.584 -7.888 2.191 1.00 75.81 189 LEU A CA 1
ATOM 1472 C C . LEU A 1 189 ? 6.790 -7.123 1.640 1.00 75.81 189 LEU A C 1
ATOM 1474 O O . LEU A 1 189 ? 7.906 -7.640 1.648 1.00 75.81 189 LEU A O 1
ATOM 1478 N N . PHE A 1 190 ? 6.567 -5.894 1.177 1.00 84.06 190 PHE A N 1
ATOM 1479 C CA . PHE A 1 190 ? 7.629 -5.025 0.684 1.00 84.06 190 PHE A CA 1
ATOM 1480 C C . PHE A 1 190 ? 7.748 -3.785 1.567 1.00 84.06 190 PHE A C 1
ATOM 1482 O O . PHE A 1 190 ? 6.774 -3.061 1.776 1.00 84.06 190 PHE A O 1
ATOM 1489 N N . THR A 1 191 ? 8.956 -3.540 2.068 1.00 85.06 191 THR A N 1
ATOM 1490 C CA . THR A 1 191 ? 9.312 -2.329 2.809 1.00 85.06 191 THR A CA 1
ATOM 1491 C C . THR A 1 191 ? 10.319 -1.552 1.967 1.00 85.06 191 THR A C 1
ATOM 1493 O O . THR A 1 191 ? 11.438 -2.042 1.784 1.00 85.06 191 THR A O 1
ATOM 1496 N N . PRO A 1 192 ? 9.950 -0.376 1.429 1.00 86.75 192 PRO A N 1
ATOM 1497 C CA . PRO A 1 192 ? 10.859 0.414 0.618 1.00 86.75 192 PRO A CA 1
ATOM 1498 C C . PRO A 1 192 ? 12.112 0.813 1.408 1.00 86.75 192 PRO A C 1
ATOM 1500 O O . PRO A 1 192 ? 12.015 1.165 2.589 1.00 86.75 192 PRO A O 1
ATOM 1503 N N . PRO A 1 193 ? 13.299 0.808 0.781 1.00 85.38 193 PRO A N 1
ATOM 1504 C CA . PRO A 1 193 ? 14.489 1.363 1.405 1.00 85.38 193 PRO A CA 1
ATOM 1505 C C . PRO A 1 193 ? 14.332 2.886 1.544 1.00 85.38 193 PRO A C 1
ATOM 1507 O O . PRO A 1 193 ? 14.283 3.602 0.549 1.00 85.38 193 PRO A O 1
ATOM 1510 N N . MET A 1 194 ? 14.274 3.390 2.779 1.00 82.50 194 MET A N 1
ATOM 1511 C CA . MET A 1 194 ? 14.175 4.824 3.106 1.00 82.50 194 MET A CA 1
ATOM 1512 C C . MET A 1 194 ? 15.473 5.306 3.766 1.00 82.50 194 MET A C 1
ATOM 1514 O O . MET A 1 194 ? 16.024 4.588 4.611 1.00 82.50 194 MET A O 1
ATOM 1518 N N . ALA A 1 195 ? 15.957 6.511 3.437 1.00 75.94 195 ALA A N 1
ATOM 1519 C CA . ALA A 1 195 ? 17.115 7.075 4.133 1.00 75.94 195 ALA A CA 1
ATOM 1520 C C . ALA A 1 195 ? 16.762 7.473 5.578 1.00 75.94 195 ALA A C 1
ATOM 1522 O O . ALA A 1 195 ? 17.517 7.186 6.512 1.00 75.94 195 ALA A O 1
ATOM 1523 N N . GLU A 1 196 ? 15.589 8.081 5.771 1.00 73.31 196 GLU A N 1
ATOM 1524 C CA . GLU A 1 196 ? 15.100 8.551 7.069 1.00 73.31 196 GLU A CA 1
ATOM 1525 C C . GLU A 1 196 ? 14.709 7.383 7.995 1.00 73.31 196 GLU A C 1
ATOM 1527 O O . GLU A 1 196 ? 13.936 6.499 7.623 1.00 73.31 196 GLU A O 1
ATOM 1532 N N . CYS A 1 197 ? 15.247 7.365 9.222 1.00 61.22 197 CYS A N 1
ATOM 1533 C CA . CYS A 1 197 ? 15.088 6.247 10.159 1.00 61.22 197 CYS A CA 1
ATOM 1534 C C . CYS A 1 197 ? 13.645 6.018 10.628 1.00 61.22 197 CYS A C 1
ATOM 1536 O O . CYS A 1 197 ? 13.251 4.863 10.790 1.00 61.22 197 CYS A O 1
ATOM 1538 N N . ASP A 1 198 ? 12.853 7.077 10.787 1.00 62.41 198 ASP A N 1
ATOM 1539 C CA . ASP A 1 198 ? 11.506 6.985 11.364 1.00 62.41 198 ASP A CA 1
ATO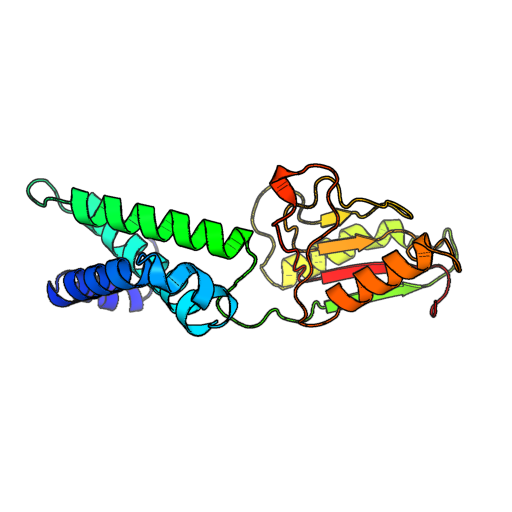M 1540 C C . ASP A 1 198 ? 10.496 6.318 10.418 1.00 62.41 198 ASP A C 1
ATOM 1542 O O . ASP A 1 198 ? 9.510 5.726 10.856 1.00 62.41 198 ASP A O 1
ATOM 1546 N N . ARG A 1 199 ? 10.768 6.333 9.107 1.00 60.28 199 ARG A N 1
ATOM 1547 C CA . ARG A 1 199 ? 9.892 5.754 8.076 1.00 60.28 199 ARG A CA 1
ATOM 1548 C C . ARG A 1 199 ? 10.248 4.319 7.691 1.00 60.28 199 ARG A C 1
ATOM 1550 O O . ARG A 1 199 ? 9.507 3.701 6.930 1.00 60.28 199 ARG A O 1
ATOM 1557 N N . LYS A 1 200 ? 11.325 3.747 8.248 1.00 61.53 200 LYS A N 1
ATOM 1558 C CA . LYS A 1 200 ? 11.848 2.407 7.892 1.00 61.53 200 LYS A CA 1
ATOM 1559 C C . LYS A 1 200 ? 10.901 1.235 8.177 1.00 61.53 200 LYS A C 1
ATOM 1561 O O . LYS A 1 200 ? 11.229 0.105 7.833 1.00 61.53 200 LYS A O 1
ATOM 1566 N N . LYS A 1 201 ? 9.748 1.472 8.808 1.00 65.31 201 LYS A N 1
ATOM 1567 C CA . LYS A 1 201 ? 8.747 0.436 9.109 1.00 65.31 201 LYS A CA 1
ATOM 1568 C C . LYS A 1 201 ? 7.538 0.442 8.173 1.00 65.31 201 LYS A C 1
ATOM 1570 O O . LYS A 1 201 ? 6.749 -0.495 8.247 1.00 65.31 201 LYS A O 1
ATOM 1575 N N . LYS A 1 202 ? 7.395 1.452 7.307 1.00 73.00 202 LYS A N 1
ATOM 1576 C CA . LYS A 1 202 ? 6.228 1.560 6.428 1.00 73.00 202 LYS A CA 1
ATOM 1577 C C . LYS A 1 202 ? 6.322 0.565 5.285 1.00 73.00 202 LYS A C 1
ATOM 1579 O O . LYS A 1 202 ? 7.263 0.611 4.495 1.00 73.00 202 LYS A O 1
ATOM 1584 N N . ARG A 1 203 ? 5.342 -0.330 5.197 1.00 79.94 203 ARG A N 1
ATOM 1585 C CA . ARG A 1 203 ? 5.213 -1.225 4.044 1.00 79.94 203 ARG A CA 1
ATOM 1586 C C . ARG A 1 203 ? 4.567 -0.478 2.883 1.00 79.94 203 ARG A C 1
ATOM 1588 O O . ARG A 1 203 ? 3.763 0.429 3.086 1.00 79.94 203 ARG A O 1
ATOM 1595 N N . TYR A 1 204 ? 4.907 -0.883 1.667 1.00 86.25 204 TYR A N 1
ATOM 1596 C CA . TYR A 1 204 ? 4.334 -0.327 0.451 1.00 86.25 204 TYR A CA 1
ATOM 1597 C C . TYR A 1 204 ? 3.631 -1.415 -0.356 1.00 86.25 204 TYR A C 1
ATOM 1599 O O . TYR A 1 204 ? 4.210 -2.457 -0.665 1.00 86.25 204 TYR A O 1
ATOM 1607 N N . ALA A 1 205 ? 2.363 -1.167 -0.673 1.00 85.88 205 ALA A N 1
ATOM 1608 C CA . ALA A 1 205 ? 1.493 -2.086 -1.391 1.00 85.88 205 ALA A CA 1
ATOM 1609 C C . ALA A 1 205 ? 0.648 -1.295 -2.405 1.00 85.88 205 ALA A C 1
ATOM 1611 O O . ALA A 1 205 ? -0.493 -0.952 -2.103 1.00 85.88 205 ALA A O 1
ATOM 1612 N N . PRO A 1 206 ? 1.210 -0.957 -3.580 1.00 89.31 206 PRO A N 1
ATOM 1613 C CA . PRO A 1 206 ? 0.444 -0.304 -4.633 1.00 89.31 206 PRO A CA 1
ATOM 1614 C C . PRO A 1 206 ? -0.617 -1.252 -5.202 1.00 89.31 206 PRO A C 1
ATOM 1616 O O . PRO A 1 206 ? -0.446 -2.469 -5.175 1.00 89.31 206 PRO A O 1
ATOM 1619 N N . GLU A 1 207 ? -1.672 -0.675 -5.771 1.00 88.25 207 GLU A N 1
ATOM 1620 C CA . GLU A 1 207 ? -2.727 -1.378 -6.517 1.00 88.25 207 GLU A CA 1
ATOM 1621 C C . GLU A 1 207 ? -2.376 -1.470 -8.011 1.00 88.25 207 GLU A C 1
ATOM 1623 O O . GLU A 1 207 ? -2.737 -2.428 -8.696 1.00 88.25 207 GLU A O 1
ATOM 1628 N N . LEU A 1 208 ? -1.635 -0.477 -8.520 1.00 91.88 208 LEU A N 1
ATOM 1629 C CA . LEU A 1 208 ? -1.154 -0.409 -9.897 1.00 91.88 208 LEU A CA 1
ATOM 1630 C C . LEU A 1 208 ? 0.356 -0.161 -9.919 1.00 91.88 208 LEU A C 1
ATOM 1632 O O . LEU A 1 208 ? 0.856 0.795 -9.328 1.00 91.88 208 LEU A O 1
ATOM 1636 N N . ILE A 1 209 ? 1.073 -0.987 -10.674 1.00 94.56 209 ILE A N 1
ATOM 1637 C CA . ILE A 1 209 ? 2.456 -0.728 -11.070 1.00 94.56 209 ILE A CA 1
ATOM 1638 C C . ILE A 1 209 ? 2.451 -0.393 -12.555 1.00 94.56 209 ILE A C 1
ATOM 1640 O O . ILE A 1 209 ? 2.065 -1.217 -13.383 1.00 94.56 209 ILE A O 1
ATOM 1644 N N . TYR A 1 210 ? 2.907 0.803 -12.902 1.00 95.31 210 TYR A N 1
ATOM 1645 C CA . TYR A 1 210 ? 3.014 1.264 -14.277 1.00 95.31 210 TYR A CA 1
ATOM 1646 C C . TYR A 1 210 ? 4.467 1.628 -14.560 1.00 95.31 210 TYR A C 1
ATOM 1648 O O . TYR A 1 210 ? 5.041 2.476 -13.882 1.00 95.31 210 TYR A O 1
ATOM 1656 N N . PHE A 1 211 ? 5.093 1.001 -15.550 1.00 94.25 211 PHE A N 1
ATOM 1657 C CA . PHE A 1 211 ? 6.484 1.312 -15.864 1.00 94.25 211 PHE A CA 1
ATOM 1658 C C . PHE A 1 211 ? 6.780 1.295 -17.353 1.00 94.25 211 PHE A C 1
ATOM 1660 O O . PHE A 1 211 ? 6.152 0.581 -18.143 1.00 94.25 211 PHE A O 1
ATOM 1667 N N . HIS A 1 212 ? 7.755 2.111 -17.735 1.00 93.00 212 HIS A N 1
ATOM 1668 C CA . HIS A 1 212 ? 8.259 2.180 -19.096 1.00 93.00 212 HIS A CA 1
ATOM 1669 C C . HIS A 1 212 ? 9.608 1.507 -19.205 1.00 93.00 212 HIS A C 1
ATOM 1671 O O . HIS A 1 212 ? 10.456 1.681 -18.341 1.00 93.00 212 HIS A O 1
ATOM 1677 N N . CYS A 1 213 ? 9.839 0.818 -20.316 1.00 89.81 213 CYS A N 1
ATOM 1678 C CA . CYS A 1 213 ? 11.163 0.322 -20.658 1.00 89.81 213 CYS A CA 1
ATOM 1679 C C . CYS A 1 213 ? 11.448 0.531 -22.142 1.00 89.81 213 CYS A C 1
ATOM 1681 O O . CYS A 1 213 ? 10.554 0.501 -22.984 1.00 89.81 213 CYS A O 1
ATOM 1683 N N . ASN A 1 214 ? 12.724 0.658 -22.492 1.00 87.25 214 ASN A N 1
ATOM 1684 C CA . ASN A 1 214 ? 13.134 0.660 -23.899 1.00 87.25 214 ASN A CA 1
ATOM 1685 C C . ASN A 1 214 ? 13.308 -0.761 -24.466 1.00 87.25 214 ASN A C 1
ATOM 1687 O O . ASN A 1 214 ? 13.334 -0.942 -25.679 1.00 87.25 214 ASN A O 1
ATOM 1691 N N . LYS A 1 215 ? 13.390 -1.786 -23.606 1.00 84.06 215 LYS A N 1
ATOM 1692 C CA . LYS A 1 215 ? 13.426 -3.203 -24.004 1.00 84.06 215 LYS A CA 1
ATOM 1693 C C . LYS A 1 215 ? 12.435 -4.012 -23.182 1.00 84.06 215 LYS A C 1
ATOM 1695 O O . LYS A 1 215 ? 12.286 -3.756 -21.991 1.00 84.06 215 LYS A O 1
ATOM 1700 N N . ALA A 1 216 ? 11.800 -4.989 -23.826 1.00 77.69 216 ALA A N 1
ATOM 1701 C CA . ALA A 1 216 ? 10.695 -5.750 -23.245 1.00 77.69 216 ALA A CA 1
ATOM 1702 C C . ALA A 1 216 ? 11.144 -6.680 -22.112 1.00 77.69 216 ALA A C 1
ATOM 1704 O O . ALA A 1 216 ? 10.404 -6.882 -21.154 1.00 77.69 216 ALA A O 1
ATOM 1705 N N . PHE A 1 217 ? 12.366 -7.200 -22.202 1.00 76.38 217 PHE A N 1
ATOM 1706 C CA . PHE A 1 217 ? 12.940 -8.098 -21.211 1.00 76.38 217 PHE A CA 1
ATOM 1707 C C . PHE A 1 217 ? 14.203 -7.456 -20.621 1.00 76.38 217 PHE A C 1
ATOM 1709 O O . PHE A 1 217 ? 14.944 -6.819 -21.386 1.00 76.38 217 PHE A O 1
ATOM 1716 N N . PRO A 1 218 ? 14.394 -7.521 -19.290 1.00 59.56 218 PRO A N 1
ATOM 1717 C CA . PRO A 1 218 ? 15.629 -7.138 -18.614 1.00 59.56 218 PRO A CA 1
ATOM 1718 C C . PRO A 1 218 ? 16.854 -7.801 -19.243 1.00 59.56 218 PRO A C 1
ATOM 1720 O O . PRO A 1 218 ? 16.807 -9.032 -19.462 1.00 59.56 218 PRO A O 1
#

pLDDT: mean 79.91, std 14.71, range [33.25, 95.31]

Secondary structure (DSSP, 8-state):
-----THHHHHHHHTT-HHHHHHHHHHHHHHT-GGGTTTTTT-HHHHHHHHHHHHHHHHHHHHHHHS-SS---HHHHHHHHHHHHHHHHHHHTT--SS--PPPEEEEEE--TTSSHHHHHHHHHHHHHHHHT---SSS--EEEPPTT-SS-TT----SEEEETTTT---SSHHHHHHHHHHHHHHSSS------SSGGGTT-----SEEEEEESSS--

Organism: NCBI:txid1464854

Foldseek 3Di:
DDPDDPVVVVVVVVLVDPVLVVVLLVLLVVLLDPVCVVVLVVDLQSQVSLVVSLVSLVVNVVVVVVPDDDDPCVSSVVSNVSSVVVNVVCQQLVRHNDFQDQAAEDEDEAAPPPCLVVVVVVVVVVVCVVVVVPDDDDDLEQEDEQLDQFSPPPDQRQEYEYEAPCPDVDDDSNVVSVVQVVCQRDSHWAQTHHPDPVSRSGTYRHNYYYYYHHDPDD

Sequence (218 aa):
KTKLFPEHLGIENLLMDKDICQLWLQEALYLCDSSLEGVFDASPVLVERVHSCYIVGSLIMVRLAIIGRGVNISVFRDRYNGICKLKQELEDRGVCSTFRREPFVIQVTGEPGIGKSQMAYRNMIHLLQATGLLNGDTNPIYTHPPGAKYWENCNGEPVLFMDDAFVSRSGETFDSEVAALMALKSSALFTPPMAECDRKKKRYAPELIYFHCNKAFP

InterPro domains:
  IPR000605 Helicase, superfamily 3, single-stranded DNA/RNA virus [PF00910] (106-214)
  IPR014759 Helicase, superfamily 3, single-stranded RNA virus [PS51218] (84-218)

Radius of gyration: 22.3 Å; chains: 1; bounding box: 60×30×61 Å